Protein AF-A0A356ZDN2-F1 (afdb_monomer_lite)

Radius of gyration: 24.69 Å; chains: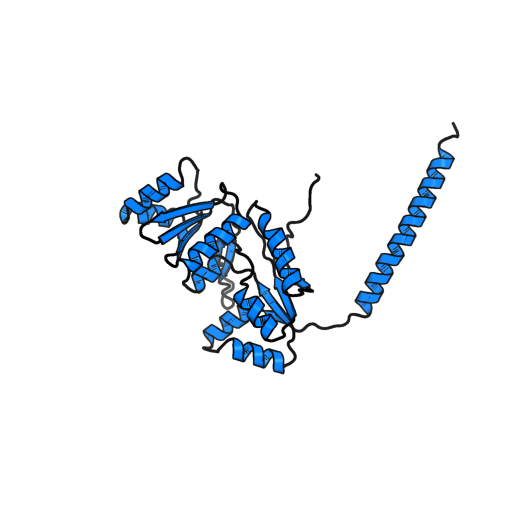 1; bounding box: 68×50×77 Å

Sequence (255 aa):
MTRSNRWVKVLWVLLLITLVLSCSGINLRMSNESKNKAIVTTIDYGEFLKTANMADMNMDTVLTRAQANGVHAVAVNEISLRDLAASGDVNISTYADFSSFSRLYFPNLWQASEKAVGARAISPASLVVASSQADISAFLKERLHARFTPAEFISFSVDGTDYFIMNAELRPVVVDMNQTDKNKPVERELDARLGFDKRVLDKLKAMGFDIILRPGYNTGSNTVYLAEYGKTIRDYNVKYLIFGDTQLNGAPDRP

Structure (mmCIF, N/CA/C/O backbone):
data_AF-A0A356ZDN2-F1
#
_entry.id   AF-A0A356ZDN2-F1
#
loop_
_atom_site.group_PDB
_atom_site.id
_atom_site.type_symbol
_atom_site.label_atom_id
_atom_site.label_alt_id
_atom_site.label_comp_id
_atom_site.label_asym_id
_atom_site.label_entity_id
_atom_site.label_seq_id
_atom_site.pdbx_PDB_ins_code
_atom_site.Cartn_x
_atom_site.Cartn_y
_atom_site.Cartn_z
_atom_site.occupancy
_atom_site.B_iso_or_equiv
_atom_site.auth_seq_id
_atom_site.auth_comp_id
_atom_site.auth_asym_id
_atom_site.auth_atom_id
_atom_site.pdbx_PDB_model_num
ATOM 1 N N . MET A 1 1 ? 42.999 18.459 48.401 1.00 45.78 1 MET A N 1
ATOM 2 C CA . MET A 1 1 ? 41.926 17.655 47.767 1.00 45.78 1 MET A CA 1
ATOM 3 C C . MET A 1 1 ? 40.604 17.826 48.529 1.00 45.78 1 MET A C 1
ATOM 5 O O . MET A 1 1 ? 40.358 17.040 49.421 1.00 45.78 1 MET A O 1
ATOM 9 N N . THR A 1 2 ? 39.752 18.824 48.239 1.00 52.09 2 THR A N 1
ATOM 10 C CA . THR A 1 2 ? 38.410 18.949 48.890 1.00 52.09 2 THR A CA 1
ATOM 11 C C . THR A 1 2 ? 37.384 19.795 48.101 1.00 52.09 2 THR A C 1
ATOM 13 O O . THR A 1 2 ? 36.395 20.254 48.663 1.00 52.09 2 THR A O 1
ATOM 16 N N . ARG A 1 3 ? 37.546 20.004 46.783 1.00 49.84 3 ARG A N 1
ATOM 17 C CA . ARG A 1 3 ? 36.584 20.798 45.972 1.00 49.84 3 ARG A CA 1
ATOM 18 C C . ARG A 1 3 ? 35.498 19.965 45.262 1.00 49.84 3 ARG A C 1
ATOM 20 O O . ARG A 1 3 ? 34.514 20.525 44.795 1.00 49.84 3 ARG A O 1
ATOM 27 N N . SER A 1 4 ? 35.645 18.636 45.238 1.00 59.72 4 SER A N 1
ATOM 28 C CA . SER A 1 4 ? 34.746 17.688 44.545 1.00 59.72 4 SER A CA 1
ATOM 29 C C . SER A 1 4 ? 33.441 17.389 45.313 1.00 59.72 4 SER A C 1
ATOM 31 O O . SER A 1 4 ? 32.381 17.209 44.719 1.00 59.72 4 SER A O 1
ATOM 33 N N . ASN A 1 5 ? 33.460 17.447 46.649 1.00 65.38 5 ASN A N 1
ATOM 34 C CA . ASN A 1 5 ? 32.362 16.923 47.473 1.00 65.38 5 ASN A CA 1
ATOM 35 C C . ASN A 1 5 ? 31.083 17.793 47.474 1.00 65.38 5 ASN A C 1
ATOM 37 O O . ASN A 1 5 ? 30.006 17.324 47.827 1.00 65.38 5 ASN A O 1
ATOM 41 N N . ARG A 1 6 ? 31.176 19.076 47.090 1.00 70.50 6 ARG A N 1
ATOM 42 C CA . ARG A 1 6 ? 30.009 19.978 47.007 1.00 70.50 6 ARG A CA 1
ATOM 43 C C . ARG A 1 6 ? 29.212 19.783 45.717 1.00 70.50 6 ARG A C 1
ATOM 45 O O . ARG A 1 6 ? 27.991 19.724 45.775 1.00 70.50 6 ARG A O 1
ATOM 52 N N . TRP A 1 7 ? 29.891 19.624 44.584 1.00 80.94 7 TRP A N 1
ATOM 53 C CA . TRP A 1 7 ? 29.246 19.414 43.284 1.00 80.94 7 TRP A CA 1
ATOM 54 C C . TRP A 1 7 ? 28.583 18.045 43.175 1.00 80.94 7 TRP A C 1
ATOM 56 O O . TRP A 1 7 ? 27.476 17.943 42.657 1.00 80.94 7 TRP A O 1
ATOM 66 N N . VAL A 1 8 ? 29.202 17.016 43.760 1.00 80.81 8 VAL A N 1
ATOM 67 C CA . VAL A 1 8 ? 28.603 15.679 43.869 1.00 80.81 8 VAL A CA 1
ATOM 68 C C . VAL A 1 8 ? 27.301 15.729 44.675 1.00 80.81 8 VAL A C 1
ATOM 70 O O . VAL A 1 8 ? 26.299 15.174 44.243 1.00 80.81 8 VAL A O 1
ATOM 73 N N . LYS A 1 9 ? 27.263 16.461 45.797 1.00 84.25 9 LYS A N 1
ATOM 74 C CA . LYS A 1 9 ? 26.030 16.642 46.588 1.00 84.25 9 LYS A CA 1
ATOM 75 C C . LYS A 1 9 ? 24.931 17.369 45.812 1.00 84.25 9 LYS A C 1
ATOM 77 O O . LYS A 1 9 ? 23.778 16.965 45.891 1.00 84.25 9 LYS A O 1
ATOM 82 N N . VAL A 1 10 ? 25.279 18.405 45.048 1.00 87.69 10 VAL A N 1
ATOM 83 C CA . VAL A 1 10 ? 24.319 19.121 44.189 1.00 87.69 10 VAL A CA 1
ATOM 84 C C . VAL A 1 10 ? 23.763 18.202 43.099 1.00 87.69 10 VAL A C 1
ATOM 86 O O . VAL A 1 10 ? 22.555 18.195 42.882 1.00 87.69 10 VAL A O 1
ATOM 89 N N . LEU A 1 11 ? 24.608 17.381 42.469 1.00 87.00 11 LEU A N 1
ATOM 90 C CA . LEU A 1 11 ? 24.179 16.383 41.484 1.00 87.00 11 LEU A CA 1
ATOM 91 C C . LEU A 1 11 ? 23.236 15.341 42.090 1.00 87.00 11 LEU A C 1
ATOM 93 O O . LEU A 1 11 ? 22.213 15.040 41.486 1.00 87.00 11 LEU A O 1
ATOM 97 N N . TRP A 1 12 ? 23.525 14.840 43.294 1.00 90.19 12 TRP A N 1
ATOM 98 C CA . TRP A 1 12 ? 22.631 13.914 43.997 1.00 90.19 12 TRP A CA 1
ATOM 99 C C . TRP A 1 12 ? 21.273 14.536 44.324 1.00 90.19 12 TRP A C 1
ATOM 101 O O . TRP A 1 12 ? 20.251 13.874 44.174 1.00 90.19 12 TRP A O 1
ATOM 111 N N . VAL A 1 13 ? 21.246 15.809 44.724 1.00 91.81 13 VAL A N 1
ATOM 112 C CA . VAL A 1 13 ? 19.990 16.535 44.966 1.00 91.81 13 VAL A CA 1
ATOM 113 C C . VAL A 1 13 ? 19.208 16.721 43.664 1.00 91.81 13 VAL A C 1
ATOM 115 O O . VAL A 1 13 ? 18.012 16.450 43.637 1.00 91.81 13 VAL A O 1
ATOM 118 N N . LEU A 1 14 ? 19.870 17.117 42.574 1.00 90.50 14 LEU A N 1
ATOM 119 C CA . LEU A 1 14 ? 19.246 17.240 41.252 1.00 90.50 14 LEU A CA 1
ATOM 120 C C . LEU A 1 14 ? 18.683 15.906 40.753 1.00 90.50 14 LEU A C 1
ATOM 122 O O . LEU A 1 14 ? 17.562 15.873 40.256 1.00 90.50 14 LEU A O 1
ATOM 126 N N . LEU A 1 15 ? 19.431 14.817 40.935 1.00 89.75 15 LEU A N 1
ATOM 127 C CA . LEU A 1 15 ? 19.014 13.467 40.562 1.00 89.75 15 LEU A CA 1
ATOM 128 C C . LEU A 1 15 ? 17.818 12.986 41.394 1.00 89.75 15 LEU A C 1
ATOM 130 O O . LEU A 1 15 ? 16.916 12.334 40.878 1.00 89.75 15 LEU A O 1
ATOM 134 N N . LEU A 1 16 ? 17.773 13.338 42.677 1.00 91.00 16 LEU A N 1
ATOM 135 C CA . LEU A 1 16 ? 16.640 13.011 43.536 1.00 91.00 16 LEU A CA 1
ATOM 136 C C . LEU A 1 16 ? 15.393 13.820 43.152 1.00 91.00 16 LEU A C 1
ATOM 138 O O . LEU A 1 16 ? 14.296 13.270 43.108 1.00 91.00 16 LEU A O 1
ATOM 142 N N . ILE A 1 17 ? 15.558 15.099 42.803 1.00 89.88 17 ILE A N 1
ATOM 143 C CA . ILE A 1 17 ? 14.467 15.945 42.301 1.00 89.88 17 ILE A CA 1
ATOM 144 C C . ILE A 1 17 ? 13.928 15.404 40.972 1.00 89.88 17 ILE A C 1
ATOM 146 O O . ILE A 1 17 ? 12.714 15.275 40.822 1.00 89.88 17 ILE A O 1
ATOM 150 N N . THR A 1 18 ? 14.793 15.045 40.019 1.00 86.69 18 THR A N 1
ATOM 151 C CA . THR A 1 18 ? 14.350 14.483 38.733 1.00 86.69 18 THR A CA 1
ATOM 152 C C . THR A 1 18 ? 13.664 13.132 38.914 1.00 86.69 18 THR A C 1
ATOM 154 O O . THR A 1 18 ? 12.653 12.878 38.260 1.00 86.69 18 THR A O 1
ATOM 157 N N . LEU A 1 19 ? 14.131 12.301 39.851 1.00 85.75 19 LEU A N 1
ATOM 158 C CA . LEU A 1 19 ? 13.482 11.037 40.192 1.00 85.75 19 LEU A CA 1
ATOM 159 C C . LEU A 1 19 ? 12.071 11.262 40.759 1.00 85.75 19 LEU A C 1
ATOM 161 O O . LEU A 1 19 ? 11.114 10.659 40.278 1.00 85.75 19 LEU A O 1
ATOM 165 N N . VAL A 1 20 ? 11.907 12.183 41.713 1.00 85.38 20 VAL A N 1
ATOM 166 C CA . VAL A 1 20 ? 10.589 12.527 42.279 1.00 85.38 20 VAL A CA 1
ATOM 167 C C . VAL A 1 20 ? 9.649 13.090 41.206 1.00 85.38 20 VAL A C 1
ATOM 169 O O . VAL A 1 20 ? 8.481 12.699 41.144 1.00 85.38 20 VAL A O 1
ATOM 172 N N . LEU A 1 21 ? 10.157 13.950 40.319 1.00 82.56 21 LEU A N 1
ATOM 173 C CA . LEU A 1 21 ? 9.395 14.482 39.185 1.00 82.56 21 LEU A CA 1
ATOM 174 C C . LEU A 1 21 ? 9.034 13.403 38.151 1.00 82.56 21 LEU A C 1
ATOM 176 O O . LEU A 1 21 ? 7.993 13.500 37.512 1.00 82.56 21 LEU A O 1
ATOM 180 N N . SER A 1 22 ? 9.839 12.350 38.000 1.00 76.69 22 SER A N 1
ATOM 181 C CA . SER A 1 22 ? 9.496 11.217 37.131 1.00 76.69 22 SER A CA 1
ATOM 182 C C . SER A 1 22 ? 8.384 10.341 37.727 1.00 76.69 22 SER A C 1
ATOM 184 O O . SER A 1 22 ? 7.494 9.885 37.004 1.00 76.69 22 SER A O 1
ATOM 186 N N . CYS A 1 23 ? 8.360 10.176 39.056 1.00 77.31 23 CYS A N 1
ATOM 187 C CA . CYS A 1 23 ? 7.337 9.399 39.759 1.00 77.31 23 CYS A CA 1
ATOM 188 C C . CYS A 1 23 ? 5.934 10.010 39.642 1.00 77.31 23 CYS A C 1
ATOM 190 O O . CYS A 1 23 ? 4.948 9.271 39.610 1.00 77.31 23 CYS A O 1
ATOM 192 N N . SER A 1 24 ? 5.810 11.340 39.561 1.00 74.81 24 SER A N 1
ATOM 193 C CA . SER A 1 24 ? 4.506 11.988 39.364 1.00 74.81 24 SER A CA 1
ATOM 194 C C . SER A 1 24 ? 3.914 11.662 37.988 1.00 74.81 24 SER A C 1
ATOM 196 O O . SER A 1 24 ? 2.724 11.360 37.898 1.00 74.81 24 SER A O 1
ATOM 198 N N . GLY A 1 25 ? 4.742 11.613 36.938 1.00 73.31 25 GLY A N 1
ATOM 199 C CA . GLY A 1 25 ? 4.332 11.186 35.597 1.00 73.31 25 GLY A CA 1
ATOM 200 C C . GLY A 1 25 ? 3.890 9.720 35.544 1.00 73.31 25 GLY A C 1
ATOM 201 O O . GLY A 1 25 ? 2.858 9.408 34.946 1.00 73.31 25 GLY A O 1
ATOM 202 N N . ILE A 1 26 ? 4.618 8.829 36.227 1.00 72.94 26 ILE A N 1
ATOM 203 C CA . ILE A 1 26 ? 4.264 7.401 36.329 1.00 72.94 26 ILE A CA 1
ATOM 204 C C . ILE A 1 26 ? 2.926 7.227 37.055 1.00 72.94 26 ILE A C 1
ATOM 206 O O . ILE A 1 26 ? 2.053 6.513 36.565 1.00 72.94 26 ILE A O 1
ATOM 210 N N . ASN A 1 27 ? 2.725 7.922 38.179 1.00 74.75 27 ASN A N 1
ATOM 211 C CA . ASN A 1 27 ? 1.468 7.871 38.926 1.00 74.75 27 ASN A CA 1
ATOM 212 C C . ASN A 1 27 ? 0.282 8.412 38.122 1.00 74.75 27 ASN A C 1
ATOM 214 O O . ASN A 1 27 ? -0.804 7.839 38.188 1.00 74.75 27 ASN A O 1
ATOM 218 N N . LEU A 1 28 ? 0.467 9.480 37.337 1.00 73.25 28 LEU A N 1
ATOM 219 C CA . LEU A 1 28 ? -0.594 10.006 36.475 1.00 73.25 28 LEU A CA 1
ATOM 220 C C . LEU A 1 28 ? -1.011 8.972 35.422 1.00 73.25 28 LEU A C 1
ATOM 222 O O . LEU A 1 28 ? -2.200 8.745 35.202 1.00 73.25 28 LEU A O 1
ATOM 226 N N . ARG A 1 29 ? -0.025 8.308 34.809 1.00 70.06 29 ARG A N 1
ATOM 227 C CA . ARG A 1 29 ? -0.250 7.264 33.811 1.00 70.06 29 ARG A CA 1
ATOM 228 C C . ARG A 1 29 ? -0.923 6.033 34.416 1.00 70.06 29 ARG A C 1
ATOM 230 O O . ARG A 1 29 ? -1.946 5.611 33.896 1.00 70.06 29 ARG A O 1
ATOM 237 N N . MET A 1 30 ? -0.431 5.528 35.549 1.00 68.56 30 MET A N 1
ATOM 238 C CA . MET A 1 30 ? -1.038 4.389 36.253 1.00 68.56 30 MET A CA 1
ATOM 239 C C . MET A 1 30 ? -2.449 4.700 36.773 1.00 68.56 30 MET A C 1
ATOM 241 O O . MET A 1 30 ? -3.340 3.856 36.702 1.00 68.56 30 MET A O 1
ATOM 245 N N . SER A 1 31 ? -2.693 5.914 37.271 1.00 70.12 31 SER A N 1
ATOM 246 C CA . SER A 1 31 ? -4.025 6.347 37.718 1.00 70.12 31 SER A CA 1
ATOM 247 C C . SER A 1 31 ? -5.008 6.449 36.547 1.00 70.12 31 SER A C 1
ATOM 249 O O . SER A 1 31 ? -6.151 6.008 36.663 1.00 70.12 31 SER A O 1
ATOM 251 N N . ASN A 1 32 ? -4.558 6.948 35.393 1.00 64.69 32 ASN A N 1
ATOM 252 C CA . ASN A 1 32 ? -5.371 6.985 34.179 1.00 64.69 32 ASN A CA 1
ATOM 253 C C . ASN A 1 32 ? -5.615 5.581 33.603 1.00 64.69 32 ASN A C 1
ATOM 255 O O . ASN A 1 32 ? -6.752 5.263 33.274 1.00 64.69 32 ASN A O 1
ATOM 259 N N . GLU A 1 33 ? -4.596 4.720 33.529 1.00 60.50 33 GLU A N 1
ATOM 260 C CA . GLU A 1 33 ? -4.716 3.341 33.028 1.00 60.50 33 GLU A CA 1
ATOM 261 C C . GLU A 1 33 ? -5.585 2.467 33.951 1.00 60.50 33 GLU A C 1
ATOM 263 O O . GLU A 1 33 ? -6.447 1.740 33.466 1.00 60.50 33 GLU A O 1
ATOM 268 N N . SER A 1 34 ? -5.455 2.585 35.279 1.00 64.44 34 SER A N 1
ATOM 269 C CA . SER A 1 34 ? -6.267 1.805 36.236 1.00 64.44 34 SER A CA 1
ATOM 270 C C . SER A 1 34 ? -7.753 2.186 36.244 1.00 64.44 34 SER A C 1
ATOM 272 O O . SER A 1 34 ? -8.609 1.345 36.543 1.00 64.44 34 SER A O 1
ATOM 274 N N . LYS A 1 35 ? -8.072 3.439 35.898 1.00 62.94 35 LYS A N 1
ATOM 275 C CA . LYS A 1 35 ? -9.450 3.920 35.711 1.00 62.94 35 LYS A CA 1
ATOM 276 C C . LYS A 1 35 ? -9.980 3.636 34.308 1.00 62.94 35 LYS A C 1
ATOM 278 O O . LYS A 1 35 ? -11.190 3.500 34.138 1.00 62.94 35 LYS A O 1
ATOM 283 N N . ASN A 1 36 ? -9.102 3.519 33.316 1.00 57.59 36 ASN A N 1
ATOM 284 C CA . ASN A 1 36 ? -9.474 3.236 31.939 1.00 57.59 36 ASN A CA 1
ATOM 285 C C . ASN A 1 36 ? -9.681 1.729 31.719 1.00 57.59 36 ASN A C 1
ATOM 287 O O . ASN A 1 36 ? -8.866 1.046 31.108 1.00 57.59 36 ASN A O 1
ATOM 291 N N . LYS A 1 37 ? -10.808 1.212 32.219 1.00 59.59 37 LYS A N 1
ATOM 292 C CA . LYS A 1 37 ? -11.283 -0.159 31.956 1.00 59.59 37 LYS A CA 1
ATOM 293 C C . LYS A 1 37 ? -12.160 -0.246 30.699 1.00 59.59 37 LYS A C 1
ATOM 295 O O . LYS A 1 37 ? -13.007 -1.132 30.604 1.00 59.59 37 LYS A O 1
ATOM 300 N N . ALA A 1 38 ? -12.020 0.700 29.770 1.00 62.06 38 ALA A N 1
ATOM 301 C CA . ALA A 1 38 ? -12.821 0.724 28.557 1.00 62.06 38 ALA A CA 1
ATOM 302 C C . ALA A 1 38 ? -12.447 -0.470 27.667 1.00 62.06 38 ALA A C 1
ATOM 304 O O . ALA A 1 38 ? -11.336 -0.552 27.147 1.00 62.06 38 ALA A O 1
ATOM 305 N N . ILE A 1 39 ? -13.381 -1.404 27.503 1.00 67.75 39 ILE A N 1
ATOM 306 C CA . ILE A 1 39 ? -13.273 -2.459 26.497 1.00 67.75 39 ILE A CA 1
ATOM 307 C C . ILE A 1 39 ? -13.691 -1.833 25.169 1.00 67.75 39 ILE A C 1
ATOM 309 O O . ILE A 1 39 ? -14.838 -1.418 25.011 1.00 67.75 39 ILE A O 1
ATOM 313 N N . VAL A 1 40 ? -12.753 -1.737 24.229 1.00 75.00 40 VAL A N 1
ATOM 314 C CA . VAL A 1 40 ? -13.035 -1.271 22.869 1.00 75.00 40 VAL A CA 1
ATOM 315 C C . VAL A 1 40 ? -13.302 -2.490 21.999 1.00 75.00 40 VAL A C 1
ATOM 317 O O . VAL A 1 40 ? -12.377 -3.201 21.609 1.00 75.00 40 VAL A O 1
ATOM 320 N N . THR A 1 41 ? -14.574 -2.735 21.693 1.00 82.56 41 THR A N 1
ATOM 321 C CA . THR A 1 41 ? -14.954 -3.742 20.702 1.00 82.56 41 THR A CA 1
ATOM 322 C C . THR A 1 41 ? -14.674 -3.187 19.312 1.00 82.56 41 THR A C 1
ATOM 324 O O . THR A 1 41 ? -15.216 -2.147 18.929 1.00 82.56 41 THR A O 1
ATOM 327 N N . THR A 1 42 ? -13.816 -3.878 18.569 1.00 87.50 42 THR A N 1
ATOM 328 C CA . THR A 1 42 ? -13.385 -3.475 17.231 1.00 87.50 42 THR A CA 1
ATOM 329 C C . THR A 1 42 ? -13.541 -4.621 16.244 1.00 87.50 42 THR A C 1
ATOM 331 O O . THR A 1 42 ? -13.409 -5.789 16.615 1.00 87.50 42 THR A O 1
ATOM 334 N N . ILE A 1 43 ? -13.807 -4.280 14.989 1.00 90.75 43 ILE A N 1
ATOM 335 C CA . ILE A 1 43 ? -13.796 -5.216 13.861 1.00 90.75 43 ILE A CA 1
ATOM 336 C C . ILE A 1 43 ? -12.626 -4.897 12.931 1.00 90.75 43 ILE A C 1
ATOM 338 O O . ILE A 1 43 ? -12.258 -3.735 12.760 1.00 90.75 43 ILE A O 1
ATOM 342 N N . ASP A 1 44 ? -12.043 -5.925 12.320 1.00 90.75 44 ASP A N 1
ATOM 343 C CA . ASP A 1 44 ? -11.043 -5.765 11.263 1.00 90.75 44 ASP A CA 1
ATOM 344 C C . ASP A 1 44 ? -11.754 -5.564 9.924 1.00 90.75 44 ASP A C 1
ATOM 346 O O . ASP A 1 44 ? -12.410 -6.480 9.426 1.00 90.75 44 ASP A O 1
ATOM 350 N N . TYR A 1 45 ? -11.638 -4.368 9.344 1.00 92.94 45 TYR A N 1
ATOM 351 C CA . TYR A 1 45 ? -12.324 -4.036 8.098 1.00 92.94 45 TYR A CA 1
ATOM 352 C C . TYR A 1 45 ? -11.957 -4.991 6.957 1.00 92.94 45 TYR A C 1
ATOM 354 O O . TYR A 1 45 ? -12.841 -5.422 6.221 1.00 92.94 45 TYR A O 1
ATOM 362 N N . GLY A 1 46 ? -10.672 -5.333 6.814 1.00 88.12 46 GLY A N 1
ATOM 363 C CA . GLY A 1 46 ? -10.190 -6.139 5.692 1.00 88.12 46 GLY A CA 1
ATOM 364 C C . GLY A 1 46 ? -10.690 -7.578 5.764 1.00 88.12 46 GLY A C 1
ATOM 365 O O . GLY A 1 46 ? -11.186 -8.115 4.777 1.00 88.12 46 GLY A O 1
ATOM 366 N N . GLU A 1 47 ? -10.628 -8.186 6.947 1.00 85.38 47 GLU A N 1
ATOM 367 C CA . GLU A 1 47 ? -11.100 -9.562 7.151 1.00 85.38 47 GLU A CA 1
ATOM 368 C C . GLU A 1 47 ? -12.625 -9.674 7.035 1.00 85.38 47 GLU A C 1
ATOM 370 O O . GLU A 1 47 ? -13.145 -10.616 6.427 1.00 85.38 47 GLU A O 1
ATOM 375 N N . PHE A 1 48 ? -13.361 -8.680 7.541 1.00 90.19 48 PHE A N 1
ATOM 376 C CA . PHE A 1 48 ? -14.812 -8.635 7.365 1.00 90.19 48 PHE A CA 1
ATOM 377 C C . PHE A 1 48 ? -15.204 -8.384 5.910 1.00 90.19 48 PHE A C 1
ATOM 379 O O . PHE A 1 48 ? -16.163 -8.997 5.454 1.00 90.19 48 PHE A O 1
ATOM 386 N N . LEU A 1 49 ? -14.461 -7.559 5.165 1.00 89.19 49 LEU A N 1
ATOM 387 C CA . LEU A 1 49 ? -14.709 -7.343 3.739 1.00 89.19 49 LEU A CA 1
ATOM 388 C C . LEU A 1 49 ? -14.508 -8.633 2.935 1.00 89.19 49 LEU A C 1
ATOM 390 O O . LEU A 1 49 ? -15.379 -8.998 2.151 1.00 89.19 49 LEU A O 1
ATOM 394 N N . LYS A 1 50 ? -13.407 -9.360 3.166 1.00 84.00 50 LYS A N 1
ATOM 395 C CA . LYS A 1 50 ? -13.168 -10.668 2.531 1.00 84.00 50 LYS A CA 1
ATOM 396 C C . LYS A 1 50 ? -14.300 -11.647 2.838 1.00 84.00 50 LYS A C 1
ATOM 398 O O . LYS A 1 50 ? -14.864 -12.242 1.925 1.00 84.00 50 LYS A O 1
ATOM 403 N N . THR A 1 51 ? -14.670 -11.764 4.113 1.00 84.00 51 THR A N 1
ATOM 404 C CA . THR A 1 51 ? -15.743 -12.665 4.559 1.00 84.00 51 THR A CA 1
ATOM 405 C C . THR A 1 51 ? -17.098 -12.269 3.969 1.00 84.00 51 THR A C 1
ATOM 407 O O . THR A 1 51 ? -17.857 -13.134 3.540 1.00 84.00 51 THR A O 1
ATOM 410 N N . ALA A 1 52 ? -17.397 -10.969 3.905 1.00 87.38 52 ALA A N 1
ATOM 411 C CA . ALA A 1 52 ? -18.624 -10.448 3.313 1.00 87.38 52 ALA A CA 1
ATOM 412 C C . ALA A 1 52 ? -18.690 -10.758 1.813 1.00 87.38 52 ALA A C 1
ATOM 414 O O . ALA A 1 52 ? -19.702 -11.280 1.356 1.00 87.38 52 ALA A O 1
ATOM 415 N N . ASN A 1 53 ? -17.596 -10.541 1.077 1.00 85.38 53 ASN A N 1
ATOM 416 C CA . ASN A 1 53 ? -17.509 -10.876 -0.345 1.00 85.38 53 ASN A CA 1
ATOM 417 C C . ASN A 1 53 ? -17.688 -12.384 -0.586 1.00 85.38 53 ASN A C 1
ATOM 419 O O . ASN A 1 53 ? -18.432 -12.774 -1.480 1.00 85.38 53 ASN A O 1
ATOM 423 N N . MET A 1 54 ? -17.065 -13.240 0.234 1.00 83.75 54 MET A N 1
ATOM 424 C CA . MET A 1 54 ? -17.244 -14.699 0.152 1.00 83.75 54 MET A CA 1
ATOM 425 C C . MET A 1 54 ? -18.689 -15.140 0.425 1.00 83.75 54 MET A C 1
ATOM 427 O O . MET A 1 54 ? -19.131 -16.156 -0.105 1.00 83.75 54 MET A O 1
ATOM 431 N N . ALA A 1 55 ? -19.410 -14.395 1.261 1.00 85.88 55 ALA A N 1
ATOM 432 C CA . ALA A 1 55 ? -20.799 -14.659 1.618 1.00 85.88 55 ALA A CA 1
ATOM 433 C C . ALA A 1 55 ? -21.819 -13.918 0.728 1.00 85.88 55 ALA A C 1
ATOM 435 O O . ALA A 1 55 ? -23.008 -13.957 1.040 1.00 85.88 55 ALA A O 1
ATOM 436 N N . ASP A 1 56 ? -21.372 -13.225 -0.328 1.00 90.31 56 ASP A N 1
ATOM 437 C CA . ASP A 1 56 ? -22.196 -12.348 -1.179 1.00 90.31 56 ASP A CA 1
ATOM 438 C C . ASP A 1 56 ? -23.021 -11.320 -0.372 1.00 90.31 56 ASP A C 1
ATOM 440 O O . ASP A 1 56 ? -24.193 -11.036 -0.623 1.00 90.31 56 ASP A O 1
ATOM 444 N N . MET A 1 57 ? -22.406 -10.775 0.681 1.00 90.44 57 MET A N 1
ATOM 445 C CA . MET A 1 57 ? -23.010 -9.789 1.568 1.00 90.44 57 MET A CA 1
ATOM 446 C C . MET A 1 57 ? -22.430 -8.399 1.332 1.00 90.44 57 MET A C 1
ATOM 448 O O . MET A 1 57 ? -21.220 -8.197 1.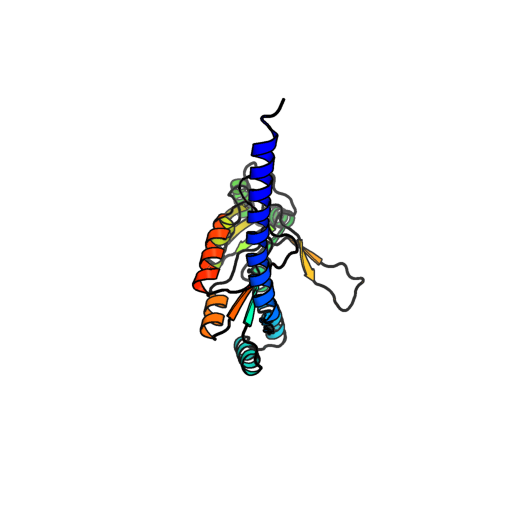270 1.00 90.44 57 MET A O 1
ATOM 452 N N . ASN A 1 58 ? -23.306 -7.395 1.312 1.00 92.75 58 ASN A N 1
ATOM 453 C CA . ASN A 1 58 ? -22.881 -6.004 1.249 1.00 92.75 58 ASN A CA 1
ATOM 454 C C . ASN A 1 58 ? -22.202 -5.575 2.567 1.00 92.75 58 ASN A C 1
ATOM 456 O O . ASN A 1 58 ? -22.803 -5.658 3.644 1.00 92.75 58 ASN A O 1
ATOM 460 N N . MET A 1 59 ? -20.973 -5.057 2.470 1.00 93.12 59 MET A N 1
ATOM 461 C CA . MET A 1 59 ? -20.173 -4.628 3.623 1.00 93.12 59 MET A CA 1
ATOM 462 C C . MET A 1 59 ? -20.866 -3.561 4.489 1.00 93.12 59 MET A C 1
ATOM 464 O O . MET A 1 59 ? -20.698 -3.553 5.705 1.00 93.12 59 MET A O 1
ATOM 468 N N . ASP A 1 60 ? -21.713 -2.706 3.921 1.00 94.12 60 ASP A N 1
ATOM 469 C CA . ASP A 1 60 ? -22.407 -1.649 4.675 1.00 94.12 60 ASP A CA 1
ATOM 470 C C . ASP A 1 60 ? -23.468 -2.239 5.582 1.00 94.12 60 ASP A C 1
ATOM 472 O O . ASP A 1 60 ? -23.618 -1.827 6.729 1.00 94.12 60 ASP A O 1
ATOM 476 N N . THR A 1 61 ? -24.132 -3.290 5.105 1.00 93.12 61 THR A N 1
ATOM 477 C CA . THR A 1 61 ? -25.062 -4.061 5.929 1.00 93.12 61 THR A CA 1
ATOM 478 C C . THR A 1 61 ? -24.327 -4.731 7.089 1.00 93.12 61 THR A C 1
ATOM 480 O O . THR A 1 61 ? -24.835 -4.750 8.211 1.00 93.12 61 THR A O 1
ATOM 483 N N . VAL A 1 62 ? -23.125 -5.257 6.843 1.00 93.31 62 VAL A N 1
ATOM 484 C CA . VAL A 1 62 ? -22.282 -5.872 7.879 1.00 93.31 62 VAL A CA 1
ATOM 485 C C . VAL A 1 62 ? -21.867 -4.837 8.927 1.00 93.31 62 VAL A C 1
ATOM 487 O O . VAL A 1 62 ? -22.049 -5.075 10.122 1.00 93.31 62 VAL A O 1
ATOM 490 N N . LEU A 1 63 ? -21.395 -3.666 8.497 1.00 95.19 63 LEU A N 1
ATOM 491 C CA . LEU A 1 63 ? -21.003 -2.565 9.377 1.00 95.19 63 LEU A CA 1
ATOM 492 C C . LEU A 1 63 ? -22.184 -2.038 10.204 1.00 95.19 63 LEU A C 1
ATOM 494 O O . LEU A 1 63 ? -22.066 -1.920 11.421 1.00 95.19 63 LEU A O 1
ATOM 498 N N . THR A 1 64 ? -23.343 -1.786 9.591 1.00 94.75 64 THR A N 1
ATOM 499 C CA . THR A 1 64 ? -24.541 -1.333 10.318 1.00 94.75 64 THR A CA 1
ATOM 500 C C . THR A 1 64 ? -24.992 -2.359 11.357 1.00 94.75 64 THR A C 1
ATOM 502 O O . THR A 1 64 ? -25.336 -1.989 12.479 1.00 94.75 64 THR A O 1
ATOM 505 N N . ARG A 1 65 ? -24.947 -3.659 11.032 1.00 92.12 65 ARG A N 1
ATOM 506 C CA . ARG A 1 65 ? -25.239 -4.721 12.007 1.00 92.12 65 ARG A CA 1
ATOM 507 C C . ARG A 1 65 ? -24.222 -4.735 13.142 1.00 92.12 65 ARG A C 1
ATOM 509 O O . ARG A 1 65 ? -24.629 -4.851 14.294 1.00 92.12 65 ARG A O 1
ATOM 516 N N . ALA A 1 66 ? -22.931 -4.600 12.849 1.00 92.00 66 ALA A N 1
ATOM 517 C CA . ALA A 1 66 ? -21.898 -4.531 13.880 1.00 92.00 66 ALA A CA 1
ATOM 518 C C . ALA A 1 66 ? -22.135 -3.337 14.821 1.00 92.00 66 ALA A C 1
ATOM 520 O O . ALA A 1 66 ? -22.121 -3.500 16.041 1.00 92.00 66 ALA A O 1
ATOM 521 N N . GLN A 1 67 ? -22.457 -2.167 14.263 1.00 93.06 67 GLN A N 1
ATOM 522 C CA . GLN A 1 67 ? -22.764 -0.960 15.029 1.00 93.06 67 GLN A CA 1
ATOM 523 C C . GLN A 1 67 ? -23.991 -1.136 15.929 1.00 93.06 67 GLN A C 1
ATOM 525 O O . GLN A 1 67 ? -23.943 -0.797 17.111 1.00 93.06 67 GLN A O 1
ATOM 530 N N . ALA A 1 68 ? -25.065 -1.736 15.406 1.00 91.88 68 ALA A N 1
ATOM 531 C CA . ALA A 1 68 ? -26.267 -2.050 16.180 1.00 91.88 68 ALA A CA 1
ATOM 532 C C . ALA A 1 68 ? -26.005 -3.036 17.337 1.00 91.88 68 ALA A C 1
ATOM 534 O O . ALA A 1 68 ? -26.749 -3.042 18.313 1.00 91.88 68 ALA A O 1
ATOM 535 N N . ASN A 1 69 ? -24.936 -3.837 17.253 1.00 89.81 69 ASN A N 1
ATOM 536 C CA . ASN A 1 69 ? -24.499 -4.772 18.295 1.00 89.81 69 ASN A CA 1
ATOM 537 C C . ASN A 1 69 ? -23.398 -4.195 19.212 1.00 89.81 69 ASN A C 1
ATOM 539 O O . ASN A 1 69 ? -22.747 -4.944 19.940 1.00 89.81 69 ASN A O 1
ATOM 543 N N . GLY A 1 70 ? -23.182 -2.875 19.199 1.00 88.06 70 GLY A N 1
ATOM 544 C CA . GLY A 1 70 ? -22.269 -2.194 20.125 1.00 88.06 70 GLY A CA 1
ATOM 545 C C . GLY A 1 70 ? -20.805 -2.141 19.677 1.00 88.06 70 GLY A C 1
ATOM 546 O O . GLY A 1 70 ? -19.928 -1.830 20.483 1.00 88.06 70 GLY A O 1
ATOM 547 N N . VAL A 1 71 ? -20.511 -2.435 18.405 1.00 90.94 71 VAL A N 1
ATOM 548 C CA . VAL A 1 71 ? -19.189 -2.160 17.824 1.00 90.94 71 VAL A CA 1
ATOM 549 C C . VAL A 1 71 ? -19.118 -0.686 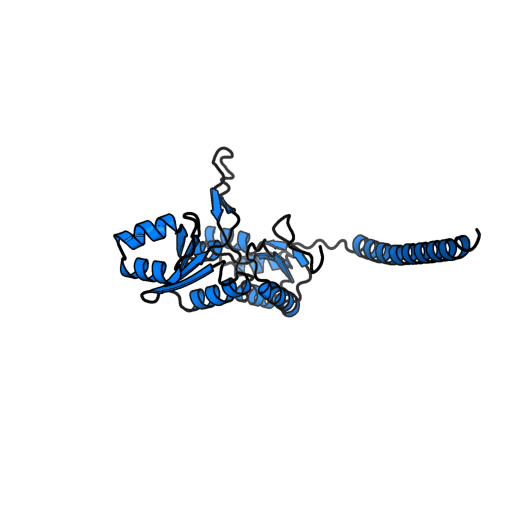17.442 1.00 90.94 71 VAL A C 1
ATOM 551 O O . VAL A 1 71 ? -19.854 -0.224 16.576 1.00 90.94 71 VAL A O 1
ATOM 554 N N . HIS A 1 72 ? -18.202 0.054 18.061 1.00 91.06 72 HIS A N 1
ATOM 555 C CA . HIS A 1 72 ? -18.028 1.486 17.792 1.00 91.06 72 HIS A CA 1
ATOM 556 C C . HIS A 1 72 ? -16.693 1.822 17.134 1.00 91.06 72 HIS A C 1
ATOM 558 O O . HIS A 1 72 ? -16.516 2.950 16.683 1.00 91.06 72 HIS A O 1
ATOM 564 N N . ALA A 1 73 ? -15.779 0.853 17.035 1.00 93.50 73 ALA A N 1
ATOM 565 C CA . ALA A 1 73 ? -14.474 1.041 16.426 1.00 93.50 73 ALA A CA 1
ATOM 566 C C . ALA A 1 73 ? -14.233 0.078 15.259 1.00 93.50 73 ALA A C 1
ATOM 568 O O . ALA A 1 73 ? -14.684 -1.070 15.276 1.00 93.50 73 ALA A O 1
ATOM 569 N N . VAL A 1 74 ? -13.486 0.543 14.260 1.00 94.94 74 VAL A N 1
ATOM 570 C CA . VAL A 1 74 ? -13.069 -0.263 13.108 1.00 94.94 74 VAL A CA 1
ATOM 571 C C . VAL A 1 74 ? -11.565 -0.139 12.919 1.00 94.94 74 VAL A C 1
ATOM 573 O O . VAL A 1 74 ? -11.027 0.964 12.792 1.00 94.94 74 VAL A O 1
ATOM 576 N N . ALA A 1 75 ? -10.883 -1.281 12.899 1.00 94.06 75 ALA A N 1
ATOM 577 C CA . ALA A 1 75 ? -9.474 -1.378 12.568 1.00 94.06 75 ALA A CA 1
ATOM 578 C C . ALA A 1 75 ? -9.285 -1.427 11.048 1.00 94.06 75 ALA A C 1
ATOM 580 O O . ALA A 1 75 ? -9.860 -2.278 10.369 1.00 94.06 75 ALA A O 1
ATOM 581 N N . VAL A 1 76 ? -8.460 -0.522 10.519 1.00 94.19 76 VAL A N 1
ATOM 582 C CA . VAL A 1 76 ? -8.215 -0.371 9.080 1.00 94.19 76 VAL A CA 1
ATOM 583 C C . VAL A 1 76 ? -6.734 -0.567 8.789 1.00 94.19 76 VAL A C 1
ATOM 585 O O . VAL A 1 76 ? -5.893 0.139 9.345 1.00 94.19 76 VAL A O 1
ATOM 588 N N . ASN A 1 77 ? -6.421 -1.519 7.910 1.00 91.94 77 ASN A N 1
ATOM 589 C CA . ASN A 1 77 ? -5.068 -1.731 7.398 1.00 91.94 77 ASN A CA 1
ATOM 590 C C . ASN A 1 77 ? -4.724 -0.734 6.301 1.00 91.94 77 ASN A C 1
ATOM 592 O O . ASN A 1 77 ? -5.598 -0.220 5.603 1.00 91.94 77 ASN A O 1
ATOM 596 N N . GLU A 1 78 ? -3.431 -0.521 6.103 1.00 91.00 78 GLU A N 1
ATOM 597 C CA . GLU A 1 78 ? -2.967 0.026 4.836 1.00 91.00 78 GLU A CA 1
ATOM 598 C C . GLU A 1 78 ? -3.236 -0.949 3.696 1.00 91.00 78 GLU A C 1
ATOM 600 O O . GLU A 1 78 ? -2.930 -2.140 3.811 1.00 91.00 78 GLU A O 1
ATOM 605 N N . ILE A 1 79 ? -3.718 -0.399 2.583 1.00 91.25 79 ILE A N 1
ATOM 606 C CA . ILE A 1 79 ? -3.828 -1.122 1.327 1.00 91.25 79 ILE A CA 1
ATOM 607 C C . ILE A 1 79 ? -2.431 -1.483 0.826 1.00 91.25 79 ILE A C 1
ATOM 609 O O . ILE A 1 79 ? -1.478 -0.702 0.972 1.00 91.25 79 ILE A O 1
ATOM 613 N N . SER A 1 80 ? -2.297 -2.671 0.258 1.00 91.94 80 SER A N 1
ATOM 614 C CA . SER A 1 80 ? -1.068 -3.145 -0.361 1.00 91.94 80 SER A CA 1
ATOM 615 C C . SER A 1 80 ? -1.213 -3.378 -1.860 1.00 91.94 80 SER A C 1
ATOM 617 O O . SER A 1 80 ? -2.305 -3.281 -2.422 1.00 91.94 80 SER A O 1
ATOM 619 N N . LEU A 1 81 ? -0.095 -3.675 -2.526 1.00 93.12 81 LEU A N 1
ATOM 620 C CA . LEU A 1 81 ? -0.123 -4.091 -3.927 1.00 93.12 81 LEU A CA 1
ATOM 621 C C . LEU A 1 81 ? -0.963 -5.364 -4.089 1.00 93.12 81 LEU A C 1
ATOM 623 O O . LEU A 1 81 ? -1.746 -5.462 -5.029 1.00 93.12 81 LEU A O 1
ATOM 627 N N . ARG A 1 82 ? -0.850 -6.315 -3.155 1.00 90.31 82 ARG A N 1
ATOM 628 C CA . ARG A 1 82 ? -1.637 -7.556 -3.182 1.00 90.31 82 ARG A CA 1
ATOM 629 C C . ARG A 1 82 ? -3.131 -7.315 -2.983 1.00 90.31 82 ARG A C 1
ATOM 631 O O . ARG A 1 82 ? -3.920 -7.973 -3.651 1.00 90.31 82 ARG A O 1
ATOM 638 N N . ASP A 1 83 ? -3.518 -6.352 -2.145 1.00 88.94 83 ASP A N 1
ATOM 639 C CA . ASP A 1 83 ? -4.930 -5.971 -2.005 1.00 88.94 83 ASP A CA 1
ATOM 640 C C . ASP A 1 83 ? -5.500 -5.449 -3.337 1.00 88.94 83 ASP A C 1
ATOM 642 O O . ASP A 1 83 ? -6.597 -5.843 -3.730 1.00 88.94 83 ASP A O 1
ATOM 646 N N . LEU A 1 84 ? -4.730 -4.630 -4.067 1.00 91.44 84 LEU A N 1
ATOM 647 C CA . LEU A 1 84 ? -5.107 -4.155 -5.406 1.00 91.44 84 LEU A CA 1
ATOM 648 C C . LEU A 1 84 ? -5.120 -5.277 -6.456 1.00 91.44 84 LEU A C 1
ATOM 650 O O . LEU A 1 84 ? -5.897 -5.242 -7.406 1.00 91.44 84 LEU A O 1
ATOM 654 N N . ALA A 1 85 ? -4.246 -6.275 -6.325 1.00 91.75 85 ALA A N 1
ATOM 655 C CA . ALA A 1 85 ? -4.253 -7.423 -7.227 1.00 91.75 85 ALA A CA 1
ATOM 656 C C . ALA A 1 85 ? -5.486 -8.304 -6.988 1.00 91.75 85 ALA A C 1
ATOM 658 O O . ALA A 1 85 ? -6.110 -8.773 -7.936 1.00 91.75 85 ALA A O 1
ATOM 659 N N . ALA A 1 86 ? -5.879 -8.478 -5.723 1.00 86.31 86 ALA A N 1
ATOM 660 C CA . ALA A 1 86 ? -7.067 -9.234 -5.344 1.00 86.31 86 ALA A CA 1
ATOM 661 C C . ALA A 1 86 ? -8.374 -8.567 -5.810 1.00 86.31 86 ALA A C 1
ATOM 663 O O . ALA A 1 86 ? -9.338 -9.275 -6.097 1.00 86.31 86 ALA A O 1
ATOM 664 N N . SER A 1 87 ? -8.418 -7.232 -5.916 1.00 84.88 87 SER A N 1
ATOM 665 C CA . SER A 1 87 ? -9.548 -6.506 -6.517 1.00 84.88 87 SER A CA 1
ATOM 666 C C . SER A 1 87 ? -9.531 -6.492 -8.050 1.00 84.88 87 SER A C 1
ATOM 668 O O . SER A 1 87 ? -10.516 -6.078 -8.658 1.00 84.88 87 SER A O 1
ATOM 670 N N . GLY A 1 88 ? -8.451 -6.961 -8.685 1.00 89.06 88 GLY A N 1
ATOM 671 C CA . GLY A 1 88 ? -8.269 -6.908 -10.137 1.00 89.06 88 GLY A CA 1
ATOM 672 C C . GLY A 1 88 ? -7.851 -5.531 -10.665 1.00 89.06 88 GLY A C 1
ATOM 673 O O . GLY A 1 88 ? -7.861 -5.314 -11.876 1.00 89.06 88 GLY A O 1
ATOM 674 N N . ASP A 1 89 ? -7.466 -4.607 -9.781 1.00 92.69 89 ASP A N 1
ATOM 675 C CA . ASP A 1 89 ? -7.043 -3.257 -10.159 1.00 92.69 89 ASP A CA 1
ATOM 676 C C . ASP A 1 89 ? -5.640 -3.238 -10.773 1.00 92.69 89 ASP A C 1
ATOM 678 O O . ASP A 1 89 ? -5.332 -2.391 -11.614 1.00 92.69 89 ASP A O 1
ATOM 682 N N . VAL A 1 90 ? -4.790 -4.184 -10.366 1.00 96.12 90 VAL A N 1
ATOM 683 C CA . VAL A 1 90 ? -3.423 -4.332 -10.871 1.00 96.12 90 VAL A CA 1
ATOM 684 C C . VAL A 1 90 ? -3.101 -5.788 -11.181 1.00 96.12 90 VAL A C 1
ATOM 686 O O . VAL A 1 90 ? -3.595 -6.705 -10.532 1.00 96.12 90 VAL A O 1
ATOM 689 N N . ASN A 1 91 ? -2.190 -5.999 -12.126 1.00 96.25 91 ASN A N 1
ATOM 690 C CA . ASN A 1 91 ? -1.545 -7.291 -12.334 1.00 96.25 91 ASN A CA 1
ATOM 691 C C . ASN A 1 91 ? -0.161 -7.279 -11.690 1.00 96.25 91 ASN A C 1
ATOM 693 O O . ASN A 1 91 ? 0.595 -6.327 -11.883 1.00 96.25 91 ASN A O 1
ATOM 697 N N . ILE A 1 92 ? 0.179 -8.340 -10.958 1.00 95.50 92 ILE A N 1
ATOM 698 C CA . ILE A 1 92 ? 1.493 -8.509 -10.329 1.00 95.50 92 ILE A CA 1
ATOM 699 C C . ILE A 1 92 ? 2.165 -9.748 -10.908 1.00 95.50 92 ILE A C 1
ATOM 701 O O . ILE A 1 92 ? 1.569 -10.821 -10.954 1.00 95.50 92 ILE A O 1
ATOM 705 N N . SER A 1 93 ? 3.424 -9.609 -11.309 1.00 95.44 93 SER A N 1
ATOM 706 C CA . SER A 1 93 ? 4.287 -10.726 -11.691 1.00 95.44 93 SER A CA 1
ATOM 707 C C . SER A 1 93 ? 5.690 -10.539 -11.124 1.00 95.44 93 SER A C 1
ATOM 709 O O . SER A 1 93 ? 6.054 -9.454 -10.664 1.00 95.44 93 SER A O 1
ATOM 711 N N . THR A 1 94 ? 6.517 -11.580 -11.190 1.00 95.69 94 THR A N 1
ATOM 712 C CA . THR A 1 94 ? 7.955 -11.411 -10.961 1.00 95.69 94 THR A CA 1
ATOM 713 C C . THR A 1 94 ? 8.614 -10.755 -12.177 1.00 95.69 94 THR A C 1
ATOM 715 O O . THR A 1 94 ? 8.087 -10.801 -13.295 1.00 95.69 94 THR A O 1
ATOM 718 N N . TYR A 1 95 ? 9.785 -10.149 -11.984 1.00 96.31 95 TYR A N 1
ATOM 719 C CA . TYR A 1 95 ? 10.584 -9.614 -13.084 1.00 96.31 95 TYR A CA 1
ATOM 720 C C . TYR A 1 95 ? 11.103 -10.729 -14.001 1.00 96.31 95 TYR A C 1
ATOM 722 O O . TYR A 1 95 ? 11.219 -10.523 -15.209 1.00 96.31 95 TYR A O 1
ATOM 730 N N . ALA A 1 96 ? 11.364 -11.927 -13.468 1.00 96.12 96 ALA A N 1
ATOM 731 C CA . ALA A 1 96 ? 11.713 -13.105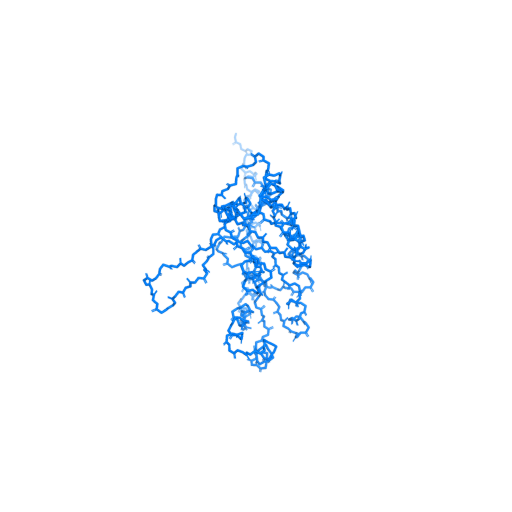 -14.261 1.00 96.12 96 ALA A CA 1
ATOM 732 C C . ALA A 1 96 ? 10.602 -13.473 -15.258 1.00 96.12 96 ALA A C 1
ATOM 734 O O . ALA A 1 96 ? 10.872 -13.627 -16.453 1.00 96.12 96 ALA A O 1
ATOM 735 N N . ASP A 1 97 ? 9.356 -13.543 -14.786 1.00 96.38 97 ASP A N 1
ATOM 736 C CA . ASP A 1 97 ? 8.203 -13.870 -15.629 1.00 96.38 97 ASP A CA 1
ATOM 737 C C . ASP A 1 97 ? 7.927 -12.750 -16.627 1.00 96.38 97 ASP A C 1
ATOM 739 O O . ASP A 1 97 ? 7.800 -12.997 -17.826 1.00 96.38 97 ASP A O 1
ATOM 743 N N . PHE A 1 98 ? 7.923 -11.502 -16.148 1.00 97.00 98 PHE A N 1
ATOM 744 C CA . PHE A 1 98 ? 7.734 -10.324 -16.987 1.00 97.00 98 PHE A CA 1
ATOM 745 C C . PHE A 1 98 ? 8.775 -10.260 -18.107 1.00 97.00 98 PHE A C 1
ATOM 747 O O . PHE A 1 98 ? 8.418 -10.070 -19.269 1.00 97.00 98 PHE A O 1
ATOM 754 N N . SER A 1 99 ? 10.059 -10.430 -17.783 1.00 95.75 99 SER A N 1
ATOM 755 C CA . SER A 1 99 ? 11.146 -10.355 -18.765 1.00 95.75 99 SER A CA 1
ATOM 756 C C . SER A 1 99 ? 11.085 -11.503 -19.766 1.00 95.75 99 SER A C 1
ATOM 758 O O . SER A 1 99 ? 11.210 -11.268 -20.965 1.00 95.75 99 SER A O 1
ATOM 760 N N . SER A 1 100 ? 10.826 -12.729 -19.311 1.00 95.62 100 SER A N 1
ATOM 761 C CA . SER A 1 100 ? 10.694 -13.893 -20.194 1.00 95.62 100 SER A CA 1
ATOM 762 C C . SER A 1 100 ? 9.513 -13.733 -21.152 1.00 95.62 100 SER A C 1
ATOM 764 O O . SER A 1 100 ? 9.654 -13.936 -22.357 1.00 95.62 100 SER A O 1
ATOM 766 N N . PHE A 1 101 ? 8.361 -13.306 -20.634 1.00 94.44 101 PHE A N 1
ATOM 767 C CA . PHE A 1 101 ? 7.144 -13.120 -21.414 1.00 94.44 101 PHE A CA 1
ATOM 768 C C . PHE A 1 101 ? 7.255 -11.952 -22.401 1.00 94.44 101 PHE A C 1
ATOM 770 O O . PHE A 1 101 ? 6.999 -12.116 -23.595 1.00 94.44 101 PHE A O 1
ATOM 777 N N . SER A 1 102 ? 7.684 -10.776 -21.935 1.00 95.50 102 SER A N 1
ATOM 778 C CA . SER A 1 102 ? 7.785 -9.582 -22.783 1.00 95.50 102 SER A CA 1
ATOM 779 C C . SER A 1 102 ? 8.841 -9.730 -23.880 1.00 95.50 102 SER A C 1
ATOM 781 O O . SER A 1 102 ? 8.582 -9.327 -25.010 1.00 95.50 102 SER A O 1
ATOM 783 N N . ARG A 1 103 ? 9.984 -10.379 -23.615 1.00 94.56 103 ARG A N 1
ATOM 784 C CA . ARG A 1 103 ? 11.004 -10.653 -24.648 1.00 94.56 103 ARG A CA 1
ATOM 785 C C . ARG A 1 103 ? 10.468 -11.492 -25.803 1.00 94.56 103 ARG A C 1
ATOM 787 O O . ARG A 1 103 ? 10.846 -11.255 -26.945 1.00 94.56 103 ARG A O 1
ATOM 794 N N . LEU A 1 104 ? 9.630 -12.482 -25.498 1.00 93.69 104 LEU A N 1
ATOM 795 C CA . LEU A 1 104 ? 9.119 -13.428 -26.488 1.00 93.69 104 LEU A CA 1
ATOM 796 C C . LEU A 1 104 ? 7.921 -12.874 -27.258 1.00 93.69 104 LEU A C 1
ATOM 798 O O . LEU A 1 104 ? 7.846 -13.049 -28.472 1.00 93.69 104 LEU A O 1
ATOM 802 N N . TYR A 1 105 ? 6.993 -12.214 -26.563 1.00 94.56 105 TYR A N 1
ATOM 803 C CA . TYR A 1 105 ? 5.682 -11.880 -27.124 1.00 94.56 105 TYR A CA 1
ATOM 804 C C . TYR A 1 105 ? 5.458 -10.378 -27.341 1.00 94.56 105 TYR A C 1
ATOM 806 O O . TYR A 1 105 ? 4.648 -10.005 -28.186 1.00 94.56 105 TYR A O 1
ATOM 814 N N . PHE A 1 106 ? 6.180 -9.507 -26.627 1.00 94.69 106 PHE A N 1
ATOM 815 C CA . PHE A 1 106 ? 5.969 -8.053 -26.646 1.00 94.69 106 PHE A CA 1
ATOM 816 C C . PHE A 1 106 ? 7.305 -7.289 -26.699 1.00 94.69 106 PHE A C 1
ATOM 818 O O . PHE A 1 106 ? 7.675 -6.605 -25.739 1.00 94.69 106 PHE A O 1
ATOM 825 N N . PRO A 1 107 ? 8.051 -7.359 -27.817 1.00 93.06 107 PRO A N 1
ATOM 826 C CA . PRO A 1 107 ? 9.403 -6.801 -27.903 1.00 93.06 107 PRO A CA 1
ATOM 827 C C . PRO A 1 107 ? 9.462 -5.288 -27.638 1.00 93.06 107 PRO A C 1
ATOM 829 O O . PRO A 1 107 ? 10.433 -4.814 -27.055 1.00 93.06 107 PRO A O 1
ATOM 832 N N . ASN A 1 108 ? 8.416 -4.531 -27.988 1.00 95.00 108 ASN A N 1
ATOM 833 C CA . ASN A 1 108 ? 8.330 -3.097 -27.684 1.00 95.00 108 ASN A CA 1
ATOM 834 C C . ASN A 1 108 ? 8.247 -2.833 -26.171 1.00 95.00 108 ASN A C 1
ATOM 836 O O . ASN A 1 108 ? 8.920 -1.937 -25.660 1.00 95.00 108 ASN A O 1
ATOM 840 N N . LEU A 1 109 ? 7.459 -3.638 -25.448 1.00 96.25 109 LEU A N 1
ATOM 841 C CA . LEU A 1 109 ? 7.359 -3.575 -23.990 1.00 96.25 109 LEU A CA 1
ATOM 842 C C . LEU A 1 109 ? 8.703 -3.910 -23.342 1.00 96.25 109 LEU A C 1
ATOM 844 O O . LEU A 1 109 ? 9.142 -3.214 -22.425 1.00 96.25 109 LEU A O 1
ATOM 848 N N . TRP A 1 110 ? 9.382 -4.938 -23.857 1.00 96.31 110 TRP A N 1
ATOM 849 C CA . TRP A 1 110 ? 10.709 -5.308 -23.384 1.00 96.31 110 TRP A CA 1
ATOM 850 C C . TRP A 1 110 ? 11.732 -4.181 -23.593 1.00 96.31 110 TRP A C 1
ATOM 852 O O . TRP A 1 110 ? 12.403 -3.789 -22.641 1.00 96.31 110 TRP A O 1
ATOM 862 N N . GLN A 1 111 ? 11.798 -3.585 -24.788 1.00 95.94 111 GLN A N 1
ATOM 863 C CA . GLN A 1 111 ? 12.705 -2.464 -25.072 1.00 95.94 111 GLN A CA 1
ATOM 864 C C . GLN A 1 111 ? 12.429 -1.241 -24.186 1.00 95.94 111 GLN A C 1
ATOM 866 O O . GLN A 1 111 ? 13.362 -0.594 -23.702 1.00 95.94 111 GLN A O 1
ATOM 871 N N . ALA A 1 112 ? 11.154 -0.916 -23.950 1.00 96.81 112 ALA A N 1
ATOM 872 C CA . ALA A 1 112 ? 10.772 0.165 -23.047 1.00 96.81 112 ALA A CA 1
ATOM 873 C C . ALA A 1 112 ? 11.217 -0.122 -21.605 1.00 96.81 112 ALA A C 1
ATOM 875 O O . ALA A 1 112 ? 11.772 0.763 -20.949 1.00 96.81 112 ALA A O 1
ATOM 876 N N . SER A 1 113 ? 11.045 -1.366 -21.147 1.00 96.38 113 SER A N 1
ATOM 877 C CA . SER A 1 113 ? 11.537 -1.816 -19.846 1.00 96.38 113 SER A CA 1
ATOM 878 C C . SER A 1 113 ? 13.061 -1.720 -19.754 1.00 96.38 113 SER A C 1
ATOM 880 O O . SER A 1 113 ? 13.565 -1.156 -18.790 1.00 96.38 113 SER A O 1
ATOM 882 N N . GLU A 1 114 ? 13.816 -2.203 -20.746 1.00 95.75 114 GLU A N 1
ATOM 883 C CA . GLU A 1 114 ? 15.286 -2.105 -20.754 1.00 95.75 114 GLU A CA 1
ATOM 884 C C . GLU A 1 114 ? 15.759 -0.654 -20.684 1.00 95.75 114 GLU A C 1
ATOM 886 O O . GLU A 1 114 ? 16.662 -0.325 -19.912 1.00 95.75 114 GLU A O 1
ATOM 891 N N . LYS A 1 115 ? 15.107 0.238 -21.435 1.00 96.56 115 LYS A N 1
ATOM 892 C CA . LYS A 1 115 ? 15.401 1.671 -21.396 1.00 96.56 115 LYS A CA 1
ATOM 893 C C . LYS A 1 115 ? 15.113 2.280 -20.021 1.00 96.56 115 LYS A C 1
ATOM 895 O O . LYS A 1 115 ? 15.896 3.106 -19.555 1.00 96.56 115 LYS A O 1
ATOM 900 N N . ALA A 1 116 ? 14.007 1.898 -19.383 1.00 95.38 116 ALA A N 1
ATOM 901 C CA . ALA A 1 116 ? 13.626 2.399 -18.062 1.00 95.38 116 ALA A CA 1
ATOM 902 C C . ALA A 1 116 ? 14.547 1.865 -16.949 1.00 95.38 116 ALA A C 1
ATOM 904 O O . ALA A 1 116 ? 14.981 2.620 -16.071 1.00 95.38 116 ALA A O 1
ATOM 905 N N . VAL A 1 117 ? 14.885 0.574 -17.012 1.00 94.81 117 VAL A N 1
ATOM 906 C CA . VAL A 1 117 ? 15.805 -0.097 -16.087 1.00 94.81 117 VAL A CA 1
ATOM 907 C C . VAL A 1 117 ? 17.213 0.483 -16.206 1.00 94.81 117 VAL A C 1
ATOM 909 O O . VAL A 1 117 ? 17.836 0.811 -15.187 1.00 94.81 117 VAL A O 1
ATOM 912 N N . GLY A 1 118 ? 17.687 0.692 -17.434 1.00 92.88 118 GLY A N 1
ATOM 913 C CA . GLY A 1 118 ? 19.025 1.192 -17.719 1.00 92.88 118 GLY A CA 1
ATOM 914 C C . GLY A 1 118 ? 20.099 0.222 -17.224 1.00 92.88 118 GLY A C 1
ATOM 915 O O . GLY A 1 118 ? 20.010 -0.981 -17.432 1.00 92.88 118 GLY A O 1
ATOM 916 N N . ALA A 1 119 ? 21.117 0.746 -16.537 1.00 91.25 119 ALA A N 1
ATOM 917 C CA . ALA A 1 119 ? 22.234 -0.048 -16.014 1.00 91.25 119 ALA A CA 1
ATOM 918 C C . ALA A 1 119 ? 21.973 -0.677 -14.628 1.00 91.25 119 ALA A C 1
ATOM 920 O O . ALA A 1 119 ? 22.896 -1.203 -14.006 1.00 91.25 119 ALA A O 1
ATOM 921 N N . ARG A 1 120 ? 20.748 -0.579 -14.094 1.00 92.38 120 ARG A N 1
ATOM 922 C CA . ARG A 1 120 ? 20.426 -1.082 -12.751 1.00 92.38 120 ARG A CA 1
ATOM 923 C C . ARG A 1 120 ? 20.315 -2.604 -12.761 1.00 92.38 120 ARG A C 1
ATOM 925 O O . ARG A 1 120 ? 19.681 -3.179 -13.641 1.00 92.38 120 ARG A O 1
ATOM 932 N N . ALA A 1 121 ? 20.884 -3.249 -11.746 1.00 90.56 121 ALA A N 1
ATOM 933 C CA . ALA A 1 121 ? 20.652 -4.665 -11.499 1.00 90.56 121 ALA A CA 1
ATOM 934 C C . ALA A 1 121 ? 19.275 -4.843 -10.846 1.00 90.56 121 ALA A C 1
ATOM 936 O O . ALA A 1 121 ? 19.036 -4.285 -9.778 1.00 90.56 121 ALA A O 1
ATOM 937 N N . ILE A 1 122 ? 18.394 -5.609 -11.491 1.00 94.06 122 ILE A N 1
ATOM 938 C CA . ILE A 1 122 ? 17.056 -5.934 -10.984 1.00 94.06 122 ILE A CA 1
ATOM 939 C C . ILE A 1 122 ? 17.037 -7.405 -10.587 1.00 94.06 122 ILE A C 1
ATOM 941 O O . ILE A 1 122 ? 17.442 -8.268 -11.372 1.00 94.06 122 ILE A O 1
ATOM 945 N N . SER A 1 123 ? 16.572 -7.698 -9.374 1.00 93.94 123 SER A N 1
ATOM 946 C CA . SER A 1 123 ? 16.408 -9.079 -8.925 1.00 93.94 123 SER A CA 1
ATOM 947 C C . SER A 1 123 ? 15.342 -9.785 -9.773 1.00 93.94 123 SER A C 1
ATOM 949 O O . SER A 1 123 ? 14.275 -9.215 -9.993 1.00 93.94 123 SER A O 1
ATOM 951 N N . PRO A 1 124 ? 15.546 -11.042 -10.206 1.00 93.69 124 PRO A N 1
ATOM 952 C CA . PRO A 1 124 ? 14.501 -11.812 -10.886 1.00 93.69 124 PRO A CA 1
ATOM 953 C C . PRO A 1 124 ? 13.211 -11.940 -10.060 1.00 93.69 124 PRO A C 1
ATOM 955 O O . PRO A 1 124 ? 12.125 -12.023 -10.627 1.00 93.69 124 PRO A O 1
ATOM 958 N N . ALA A 1 125 ? 13.327 -11.911 -8.728 1.00 92.25 125 ALA A N 1
ATOM 959 C CA . ALA A 1 125 ? 12.199 -11.970 -7.802 1.00 92.25 125 ALA A CA 1
ATOM 960 C C . ALA A 1 125 ? 11.520 -10.608 -7.556 1.00 92.25 125 ALA A C 1
ATOM 962 O O . ALA A 1 125 ? 10.495 -10.566 -6.881 1.00 92.25 125 ALA A O 1
ATOM 963 N N . SER A 1 126 ? 12.069 -9.500 -8.071 1.00 94.44 126 SER A N 1
ATOM 964 C CA . SER A 1 126 ? 11.451 -8.174 -7.952 1.00 94.44 126 SER A CA 1
ATOM 965 C C . SER A 1 126 ? 10.033 -8.181 -8.514 1.00 94.44 126 SER A C 1
ATOM 967 O O . SER A 1 126 ? 9.773 -8.801 -9.545 1.00 94.44 126 SER A O 1
ATOM 969 N N . LEU A 1 127 ? 9.121 -7.470 -7.852 1.00 95.75 127 LEU A N 1
ATOM 970 C CA . LEU A 1 127 ? 7.747 -7.354 -8.328 1.00 95.75 127 LEU A CA 1
ATOM 971 C C . LEU A 1 127 ? 7.665 -6.389 -9.506 1.00 95.75 127 LEU A C 1
ATOM 973 O O . LEU A 1 127 ? 8.239 -5.301 -9.468 1.00 95.75 127 LEU A O 1
ATOM 977 N N . VAL A 1 128 ? 6.891 -6.773 -10.513 1.00 97.00 128 VAL A N 1
ATOM 978 C CA . VAL A 1 128 ? 6.425 -5.900 -11.584 1.00 97.00 128 VAL A CA 1
ATOM 979 C C . VAL A 1 128 ? 4.922 -5.759 -11.431 1.00 97.00 128 VAL A C 1
ATOM 981 O O . VAL A 1 128 ? 4.203 -6.755 -11.403 1.00 97.00 128 VAL A O 1
ATOM 984 N N . VAL A 1 129 ? 4.458 -4.522 -11.311 1.00 97.50 129 VAL A N 1
ATOM 985 C CA . VAL A 1 129 ? 3.042 -4.185 -11.180 1.00 97.50 129 VAL A CA 1
ATOM 986 C C . VAL A 1 129 ? 2.603 -3.443 -12.427 1.00 97.50 129 VAL A C 1
ATOM 988 O O . VAL A 1 129 ? 3.268 -2.495 -12.836 1.00 97.50 129 VAL A O 1
ATOM 991 N N . ALA A 1 130 ? 1.498 -3.867 -13.028 1.00 97.19 130 ALA A N 1
ATOM 992 C CA . ALA A 1 130 ? 0.944 -3.264 -14.231 1.00 97.19 130 ALA A CA 1
ATOM 993 C C . ALA A 1 130 ? -0.510 -2.836 -14.010 1.00 97.19 130 ALA A C 1
ATOM 995 O O . ALA A 1 130 ? -1.306 -3.600 -13.461 1.00 97.19 130 ALA A O 1
ATOM 996 N N . SER A 1 131 ? -0.859 -1.639 -14.476 1.00 96.94 131 SER A N 1
ATOM 997 C CA . SER A 1 131 ? -2.225 -1.109 -14.459 1.00 96.94 131 SER A CA 1
ATOM 998 C C . SER A 1 131 ? -2.522 -0.351 -15.749 1.00 96.94 131 SER A C 1
ATOM 1000 O O . SER A 1 131 ? -1.755 0.517 -16.165 1.00 96.94 131 SER A O 1
ATOM 1002 N N . SER A 1 132 ? -3.663 -0.652 -16.364 1.00 95.56 132 SER A N 1
ATOM 1003 C CA . SER A 1 132 ? -4.223 0.108 -17.489 1.00 95.56 132 SER A CA 1
ATOM 1004 C C . SER A 1 132 ? -5.257 1.152 -17.046 1.00 95.56 132 SER A C 1
ATOM 1006 O O . SER A 1 132 ? -5.724 1.946 -17.861 1.00 95.56 132 SER A O 1
ATOM 1008 N N . GLN A 1 133 ? -5.617 1.176 -15.758 1.00 95.25 133 GLN A N 1
ATOM 1009 C CA . GLN A 1 133 ? -6.576 2.124 -15.193 1.00 95.25 133 GLN A CA 1
ATOM 1010 C C . GLN A 1 133 ? -5.854 3.408 -14.765 1.00 95.25 133 GLN A C 1
ATOM 1012 O O . GLN A 1 133 ? -4.941 3.375 -13.939 1.00 95.25 133 GLN A O 1
ATOM 1017 N N . ALA A 1 134 ? -6.240 4.551 -15.339 1.00 92.94 134 ALA A N 1
ATOM 1018 C CA . ALA A 1 134 ? -5.518 5.814 -15.162 1.00 92.94 134 ALA A CA 1
ATOM 1019 C C . ALA A 1 134 ? -5.533 6.336 -13.713 1.00 92.94 134 ALA A C 1
ATOM 1021 O O . ALA A 1 134 ? -4.543 6.901 -13.246 1.00 92.94 134 ALA A O 1
ATOM 1022 N N . ASP A 1 135 ? -6.638 6.139 -13.000 1.00 91.38 135 ASP A N 1
ATOM 1023 C CA . ASP A 1 135 ? -6.808 6.508 -11.595 1.00 91.38 135 ASP A CA 1
ATOM 1024 C C . ASP A 1 135 ? -5.953 5.632 -10.670 1.00 91.38 135 ASP A C 1
ATOM 1026 O O . ASP A 1 135 ? -5.228 6.164 -9.826 1.00 91.38 135 ASP A O 1
ATOM 1030 N N . ILE A 1 136 ? -5.952 4.312 -10.884 1.00 93.00 136 ILE A N 1
ATOM 1031 C CA . ILE A 1 136 ? -5.095 3.374 -10.148 1.00 93.00 136 ILE A CA 1
ATOM 1032 C C . ILE A 1 136 ? -3.622 3.674 -10.414 1.00 93.00 136 ILE A C 1
ATOM 1034 O O . ILE A 1 136 ? -2.816 3.710 -9.486 1.00 93.00 136 ILE A O 1
ATOM 1038 N N . SER A 1 137 ? -3.249 3.961 -11.657 1.00 94.56 137 SER A N 1
ATOM 1039 C CA . SER A 1 137 ? -1.864 4.282 -11.988 1.00 94.56 137 SER A CA 1
ATOM 1040 C C . SER A 1 137 ? -1.404 5.613 -11.392 1.00 94.56 137 SER A C 1
ATOM 1042 O O . SER A 1 137 ? -0.271 5.713 -10.917 1.00 94.56 137 SER A O 1
ATOM 1044 N N . ALA A 1 138 ? -2.270 6.632 -11.370 1.00 93.06 138 ALA A N 1
ATOM 1045 C CA . ALA A 1 138 ? -1.993 7.894 -10.687 1.00 93.06 138 ALA A CA 1
ATOM 1046 C C . ALA A 1 138 ? -1.835 7.686 -9.174 1.00 93.06 138 ALA A C 1
ATOM 1048 O O . ALA A 1 138 ? -0.877 8.188 -8.582 1.00 93.06 138 ALA A O 1
ATOM 1049 N N . PHE A 1 139 ? -2.718 6.882 -8.574 1.00 91.88 139 PHE A N 1
ATOM 1050 C CA . PHE A 1 139 ? -2.620 6.476 -7.177 1.00 91.88 139 PHE A CA 1
ATOM 1051 C C . PHE A 1 139 ? -1.285 5.777 -6.902 1.00 91.88 139 PHE A C 1
ATOM 1053 O O . PHE A 1 139 ? -0.527 6.234 -6.050 1.00 91.88 139 PHE A O 1
ATOM 1060 N N . LEU A 1 140 ? -0.936 4.730 -7.654 1.00 94.69 140 LEU A N 1
ATOM 1061 C CA . LEU A 1 140 ? 0.326 4.003 -7.492 1.00 94.69 140 LEU A CA 1
ATOM 1062 C C . LEU A 1 140 ? 1.539 4.927 -7.604 1.00 94.69 140 LEU A C 1
ATOM 1064 O O . LEU A 1 140 ? 2.416 4.862 -6.745 1.00 94.69 140 LEU A O 1
ATOM 1068 N N . LYS A 1 141 ? 1.573 5.826 -8.598 1.00 93.62 141 LYS A N 1
ATOM 1069 C CA . LYS A 1 141 ? 2.644 6.828 -8.738 1.00 93.62 141 LYS A CA 1
ATOM 1070 C C . LYS A 1 141 ? 2.782 7.653 -7.460 1.00 93.62 141 LYS A C 1
ATOM 1072 O O . LYS A 1 141 ? 3.874 7.719 -6.902 1.00 93.62 141 LYS A O 1
ATOM 1077 N N . GLU A 1 142 ? 1.691 8.231 -6.965 1.00 92.44 142 GLU A N 1
ATOM 1078 C CA . GLU A 1 142 ? 1.699 9.036 -5.738 1.00 92.44 142 GLU A CA 1
ATOM 1079 C C . GLU A 1 142 ? 2.174 8.224 -4.520 1.00 92.44 142 GLU A C 1
ATOM 1081 O O . GLU A 1 142 ? 3.097 8.639 -3.812 1.00 92.44 142 GLU A O 1
ATOM 1086 N N . ARG A 1 143 ? 1.575 7.049 -4.283 1.00 92.38 143 ARG A N 1
ATOM 1087 C CA . ARG A 1 143 ? 1.858 6.230 -3.093 1.00 92.38 143 ARG A CA 1
ATOM 1088 C C . ARG A 1 143 ? 3.272 5.669 -3.093 1.00 92.38 143 ARG A C 1
ATOM 1090 O O . ARG A 1 143 ? 3.934 5.693 -2.055 1.00 92.38 143 ARG A O 1
ATOM 1097 N N . LEU A 1 144 ? 3.741 5.175 -4.237 1.00 93.88 144 LEU A N 1
ATOM 1098 C CA . LEU A 1 144 ? 5.084 4.618 -4.359 1.00 93.88 144 LEU A CA 1
ATOM 1099 C C . LEU A 1 144 ? 6.135 5.720 -4.219 1.00 93.88 144 LEU A C 1
ATOM 1101 O O . LEU A 1 144 ? 7.080 5.533 -3.459 1.00 93.88 144 LEU A O 1
ATOM 1105 N N . HIS A 1 145 ? 5.939 6.900 -4.820 1.00 92.50 145 HIS A N 1
ATOM 1106 C CA . HIS A 1 145 ? 6.854 8.032 -4.628 1.00 92.50 145 HIS A CA 1
ATOM 1107 C C . HIS A 1 145 ? 6.944 8.498 -3.171 1.00 92.50 145 HIS A C 1
ATOM 1109 O O . HIS A 1 145 ? 8.014 8.919 -2.735 1.00 92.50 145 HIS A O 1
ATOM 1115 N N . ALA A 1 146 ? 5.857 8.418 -2.400 1.00 91.56 146 ALA A N 1
ATOM 1116 C CA . ALA A 1 146 ? 5.868 8.808 -0.990 1.00 91.56 146 ALA A CA 1
ATOM 1117 C C . ALA A 1 146 ? 6.665 7.844 -0.086 1.00 91.56 146 ALA A C 1
ATOM 1119 O O . ALA A 1 146 ? 7.061 8.225 1.020 1.00 91.56 146 ALA A O 1
ATOM 1120 N N . ARG A 1 147 ? 6.889 6.602 -0.533 1.00 92.19 147 ARG A N 1
ATOM 1121 C CA . ARG A 1 147 ? 7.451 5.505 0.280 1.00 92.19 147 ARG A CA 1
ATOM 1122 C C . ARG A 1 147 ? 8.798 5.010 -0.210 1.00 92.19 147 ARG A C 1
ATOM 1124 O O . ARG A 1 147 ? 9.643 4.655 0.602 1.00 92.19 147 ARG A O 1
ATOM 1131 N N . PHE A 1 148 ? 9.011 5.038 -1.515 1.00 93.50 148 PHE A N 1
ATOM 1132 C CA . PHE A 1 148 ? 10.206 4.550 -2.177 1.00 93.50 148 PHE A CA 1
ATOM 1133 C C . PHE A 1 148 ? 10.917 5.702 -2.882 1.00 93.50 148 PHE A C 1
ATOM 1135 O O . PHE A 1 148 ? 10.308 6.625 -3.430 1.00 93.50 148 PHE A O 1
ATOM 1142 N N . THR A 1 149 ? 12.238 5.655 -2.857 1.00 92.12 149 THR A N 1
ATOM 1143 C CA . THR A 1 149 ? 13.099 6.566 -3.604 1.00 92.12 149 THR A CA 1
ATOM 1144 C C . THR A 1 149 ? 13.151 6.170 -5.087 1.00 92.12 149 THR A C 1
ATOM 1146 O O . THR A 1 149 ? 12.857 5.026 -5.437 1.00 92.12 149 THR A O 1
ATOM 1149 N N . PRO A 1 150 ? 13.599 7.063 -5.991 1.00 89.06 150 PRO A N 1
ATOM 1150 C CA . PRO A 1 150 ? 13.769 6.732 -7.412 1.00 89.06 150 PRO A CA 1
ATOM 1151 C C . PRO A 1 150 ? 14.767 5.596 -7.717 1.00 89.06 150 PRO A C 1
ATOM 1153 O O . PRO A 1 150 ? 14.873 5.166 -8.864 1.00 89.06 150 PRO A O 1
ATOM 1156 N N . ALA A 1 151 ? 15.551 5.146 -6.732 1.00 90.62 151 ALA A N 1
ATOM 1157 C CA . ALA A 1 151 ? 16.435 3.985 -6.861 1.00 90.62 151 ALA A CA 1
ATOM 1158 C C . ALA A 1 151 ? 15.732 2.660 -6.506 1.00 90.62 151 ALA A C 1
ATOM 1160 O O . ALA A 1 151 ? 16.141 1.593 -6.966 1.00 90.62 151 ALA A O 1
ATOM 1161 N N . GLU A 1 152 ? 14.675 2.741 -5.699 1.00 93.50 152 GLU A N 1
ATOM 1162 C CA . GLU A 1 152 ? 13.943 1.613 -5.121 1.00 93.50 152 GLU A CA 1
ATOM 1163 C C . GLU A 1 152 ? 12.726 1.202 -5.950 1.00 93.50 152 GLU A C 1
ATOM 1165 O O . GLU A 1 152 ? 12.196 0.107 -5.769 1.00 93.50 152 GLU A O 1
ATOM 1170 N N . PHE A 1 153 ? 12.282 2.042 -6.881 1.00 93.62 153 PHE A N 1
ATOM 1171 C CA . PHE A 1 153 ? 11.295 1.640 -7.870 1.00 93.62 153 PHE A CA 1
ATOM 1172 C C . PHE A 1 153 ? 11.497 2.368 -9.196 1.00 93.62 153 PHE A C 1
ATOM 1174 O O . PHE A 1 153 ? 12.078 3.451 -9.263 1.00 93.62 153 PHE A O 1
ATOM 1181 N N . ILE A 1 154 ? 11.006 1.749 -10.263 1.00 95.69 154 ILE A N 1
ATOM 1182 C CA . ILE A 1 154 ? 11.126 2.234 -11.637 1.00 95.69 154 ILE A CA 1
ATOM 1183 C C . ILE A 1 154 ? 9.723 2.265 -12.220 1.00 95.69 154 ILE A C 1
ATOM 1185 O O . ILE A 1 154 ? 8.990 1.294 -12.070 1.00 95.69 154 ILE A O 1
ATOM 1189 N N . SER A 1 155 ? 9.349 3.355 -12.885 1.00 95.94 155 SER A N 1
ATOM 1190 C CA . SER A 1 155 ? 8.063 3.455 -13.576 1.00 95.94 155 SER A CA 1
ATOM 1191 C C . SER A 1 155 ? 8.249 3.776 -15.053 1.00 95.94 155 SER A C 1
ATOM 1193 O O . SER A 1 155 ? 9.175 4.499 -15.429 1.00 95.94 155 SER A O 1
ATOM 1195 N N . PHE A 1 156 ? 7.391 3.207 -15.893 1.00 96.44 156 PHE A N 1
ATOM 1196 C CA . PHE A 1 156 ? 7.337 3.468 -17.330 1.00 96.44 156 PHE A CA 1
ATOM 1197 C C . PHE A 1 156 ? 5.955 3.105 -17.879 1.00 96.44 156 PHE A C 1
ATOM 1199 O O . PHE A 1 156 ? 5.172 2.444 -17.202 1.00 96.44 156 PHE A O 1
ATOM 1206 N N . SER A 1 157 ? 5.656 3.530 -19.104 1.00 96.25 157 SER A N 1
ATOM 1207 C CA . SER A 1 157 ? 4.345 3.320 -19.722 1.00 96.25 157 SER A CA 1
ATOM 1208 C C . SER A 1 157 ? 4.504 2.810 -21.146 1.00 96.25 157 SER A C 1
ATOM 1210 O O . SER A 1 157 ? 5.372 3.291 -21.880 1.00 96.25 157 SER A O 1
ATOM 1212 N N . VAL A 1 158 ? 3.655 1.868 -21.546 1.00 96.12 158 VAL A N 1
ATOM 1213 C CA . VAL A 1 158 ? 3.590 1.319 -22.908 1.00 96.12 158 VAL A CA 1
ATOM 1214 C C . VAL A 1 158 ? 2.126 1.060 -23.246 1.00 96.12 158 VAL A C 1
ATOM 1216 O O . VAL A 1 158 ? 1.411 0.479 -22.437 1.00 96.12 158 VAL A O 1
ATOM 1219 N N . ASP A 1 159 ? 1.674 1.520 -24.414 1.00 91.94 159 ASP A N 1
ATOM 1220 C CA . ASP A 1 159 ? 0.324 1.265 -24.944 1.00 91.94 159 ASP A CA 1
ATOM 1221 C C . ASP A 1 159 ? -0.818 1.542 -23.944 1.00 91.94 159 ASP A C 1
ATOM 1223 O O . ASP A 1 159 ? -1.781 0.788 -23.829 1.00 91.94 159 ASP A O 1
ATOM 1227 N N . GLY A 1 160 ? -0.698 2.632 -23.178 1.00 91.75 160 GLY A N 1
ATOM 1228 C CA . GLY A 1 160 ? -1.697 3.031 -22.178 1.00 91.75 160 GLY A CA 1
ATOM 1229 C C . GLY A 1 160 ? -1.675 2.220 -20.876 1.00 91.75 160 GLY A C 1
ATOM 1230 O O . GLY A 1 160 ? -2.497 2.471 -20.002 1.00 91.75 160 GLY A O 1
ATOM 1231 N N . THR A 1 161 ? -0.730 1.291 -20.718 1.00 96.44 161 THR A N 1
ATOM 1232 C CA . THR A 1 161 ? -0.485 0.563 -19.467 1.00 96.44 161 THR A CA 1
ATOM 1233 C C . THR A 1 161 ? 0.732 1.150 -18.759 1.00 96.44 161 THR A C 1
ATOM 1235 O O . THR A 1 161 ? 1.798 1.310 -19.357 1.00 96.44 161 THR A O 1
ATOM 1238 N N . ASP A 1 162 ? 0.573 1.478 -17.481 1.00 97.75 162 ASP A N 1
ATOM 1239 C CA . ASP A 1 162 ? 1.656 1.893 -16.596 1.00 97.75 162 ASP A CA 1
ATOM 1240 C C . ASP A 1 162 ? 2.239 0.674 -15.877 1.00 97.75 162 ASP A C 1
ATOM 1242 O O . ASP A 1 162 ? 1.508 -0.164 -15.346 1.00 97.75 162 ASP A O 1
ATOM 1246 N N . TYR A 1 163 ? 3.566 0.607 -15.834 1.00 97.62 163 TYR A N 1
ATOM 1247 C CA . TYR A 1 163 ? 4.342 -0.453 -15.208 1.00 97.62 163 TYR A CA 1
ATOM 1248 C C . TYR A 1 163 ? 5.218 0.117 -14.096 1.00 97.62 163 TYR A C 1
ATOM 1250 O O . TYR A 1 163 ? 5.824 1.181 -14.247 1.00 97.62 163 TYR A O 1
ATOM 1258 N N . PHE A 1 164 ? 5.328 -0.628 -13.001 1.00 97.50 164 PHE A N 1
ATOM 1259 C CA . PHE A 1 164 ? 6.125 -0.296 -11.828 1.00 97.50 164 PHE A CA 1
ATOM 1260 C C . PHE A 1 164 ? 6.980 -1.501 -11.439 1.00 97.50 164 PHE A C 1
ATOM 1262 O O . PHE A 1 164 ? 6.447 -2.550 -11.088 1.00 97.50 164 PHE A O 1
ATOM 1269 N N . ILE A 1 165 ? 8.302 -1.366 -11.494 1.00 96.88 165 ILE A N 1
ATOM 1270 C CA . ILE A 1 165 ? 9.246 -2.401 -11.061 1.00 96.88 165 ILE A CA 1
ATOM 1271 C C . ILE A 1 165 ? 9.742 -2.035 -9.666 1.00 96.88 165 ILE A C 1
ATOM 1273 O O . ILE A 1 165 ? 10.371 -0.991 -9.483 1.00 96.88 165 ILE A O 1
ATOM 1277 N N . MET A 1 166 ? 9.485 -2.906 -8.696 1.00 95.81 166 MET A N 1
ATOM 1278 C CA . MET A 1 166 ? 9.921 -2.757 -7.313 1.00 95.81 166 MET A CA 1
ATOM 1279 C C . MET A 1 166 ? 11.350 -3.283 -7.164 1.00 95.81 166 MET A C 1
ATOM 1281 O O . MET A 1 166 ? 11.588 -4.489 -7.095 1.00 95.81 166 MET A O 1
ATOM 1285 N N . ASN A 1 167 ? 12.308 -2.361 -7.109 1.00 93.69 167 ASN A N 1
ATOM 1286 C CA . ASN A 1 167 ? 13.734 -2.643 -6.929 1.00 93.69 167 ASN A CA 1
ATOM 1287 C C . ASN A 1 167 ? 14.184 -2.530 -5.455 1.00 93.69 167 ASN A C 1
ATOM 1289 O O . ASN A 1 167 ? 15.374 -2.485 -5.159 1.00 93.69 167 ASN A O 1
ATOM 1293 N N . ALA A 1 168 ? 13.229 -2.446 -4.532 1.00 90.00 168 ALA A N 1
ATOM 1294 C CA . ALA A 1 168 ? 13.461 -2.459 -3.096 1.00 90.00 168 ALA A CA 1
ATOM 1295 C C . ALA A 1 168 ? 13.481 -3.891 -2.550 1.00 90.00 168 ALA A C 1
ATOM 1297 O O . ALA A 1 168 ? 12.864 -4.798 -3.115 1.00 90.00 168 ALA A O 1
ATOM 1298 N N . GLU A 1 169 ? 14.113 -4.077 -1.392 1.00 86.44 169 GLU A N 1
ATOM 1299 C CA . GLU A 1 169 ? 13.977 -5.309 -0.620 1.00 86.44 169 GLU A CA 1
ATOM 1300 C C . GLU A 1 169 ? 12.592 -5.343 0.040 1.00 86.44 169 GLU A C 1
ATOM 1302 O O . GLU A 1 169 ? 12.345 -4.746 1.089 1.00 86.44 169 GLU A O 1
ATOM 1307 N N . LEU A 1 170 ? 11.645 -6.004 -0.622 1.00 87.69 170 LEU A N 1
ATOM 1308 C CA . LEU A 1 170 ? 10.308 -6.218 -0.082 1.00 87.69 170 LEU A CA 1
ATOM 1309 C C . LEU A 1 170 ? 10.309 -7.398 0.888 1.00 87.69 170 LEU A C 1
ATOM 1311 O O . LEU A 1 170 ? 11.062 -8.359 0.727 1.00 87.69 170 LEU A O 1
ATOM 1315 N N . ARG A 1 171 ? 9.427 -7.348 1.888 1.00 81.25 171 ARG A N 1
ATOM 1316 C CA . ARG A 1 171 ? 9.234 -8.472 2.804 1.00 81.25 171 ARG A CA 1
ATOM 1317 C C . ARG A 1 171 ? 8.119 -9.384 2.305 1.00 81.25 171 ARG A C 1
ATOM 1319 O O . ARG A 1 171 ? 7.097 -8.885 1.830 1.00 81.25 171 ARG A O 1
ATOM 1326 N N . PRO A 1 172 ? 8.285 -10.707 2.446 1.00 81.62 172 PRO A N 1
ATOM 1327 C CA . PRO A 1 172 ? 7.211 -11.631 2.161 1.00 81.62 172 PRO A CA 1
ATOM 1328 C C . PRO A 1 172 ? 6.098 -11.502 3.204 1.00 81.62 172 PRO A C 1
ATOM 1330 O O . PRO A 1 172 ? 6.361 -11.497 4.410 1.00 81.62 172 PRO A O 1
ATOM 1333 N N . VAL A 1 173 ? 4.856 -11.469 2.740 1.00 78.00 173 VAL A N 1
ATOM 1334 C CA . VAL A 1 173 ? 3.647 -11.593 3.555 1.00 78.00 173 VAL A CA 1
ATOM 1335 C C . VAL A 1 173 ? 3.039 -12.974 3.351 1.00 78.00 173 VAL A C 1
ATOM 1337 O O . VAL A 1 173 ? 3.221 -13.601 2.310 1.00 78.00 173 VAL A O 1
ATOM 1340 N N . VAL A 1 174 ? 2.347 -13.474 4.372 1.00 74.19 174 VAL A N 1
ATOM 1341 C CA . VAL A 1 174 ? 1.617 -14.740 4.279 1.00 74.19 174 VAL A CA 1
ATOM 1342 C C . VAL A 1 174 ? 0.329 -14.506 3.496 1.00 74.19 174 VAL A C 1
ATOM 1344 O O . VAL A 1 174 ? -0.467 -13.658 3.898 1.00 74.19 174 VAL A O 1
ATOM 1347 N N . VAL A 1 175 ? 0.139 -15.246 2.403 1.00 67.06 175 VAL A N 1
ATOM 1348 C CA . VAL A 1 175 ? -0.995 -15.058 1.480 1.00 67.06 175 VAL A CA 1
ATOM 1349 C C . VAL A 1 175 ? -2.031 -16.170 1.616 1.00 67.06 175 VAL A C 1
ATOM 1351 O O . VAL A 1 175 ? -3.225 -15.885 1.595 1.00 67.06 175 VAL A O 1
ATOM 1354 N N . ASP A 1 176 ? -1.596 -17.403 1.878 1.00 63.41 176 ASP A N 1
ATOM 1355 C CA . ASP A 1 176 ? -2.490 -18.513 2.210 1.00 63.41 176 ASP A CA 1
ATOM 1356 C C . ASP A 1 176 ? -2.002 -19.229 3.477 1.00 63.41 176 ASP A C 1
ATOM 1358 O O . ASP A 1 176 ? -0.903 -19.794 3.534 1.00 63.41 176 ASP A O 1
ATOM 1362 N N . MET A 1 177 ? -2.836 -19.190 4.518 1.00 55.78 177 MET A N 1
ATOM 1363 C CA . MET A 1 177 ? -2.755 -20.138 5.621 1.00 55.78 177 MET A CA 1
ATOM 1364 C C . MET A 1 177 ? -3.833 -21.187 5.395 1.00 55.78 177 MET A C 1
ATOM 1366 O O . MET A 1 177 ? -4.995 -20.971 5.741 1.00 55.78 177 MET A O 1
ATOM 1370 N N . ASN A 1 178 ? -3.438 -22.356 4.895 1.00 55.03 178 ASN A N 1
ATOM 1371 C CA . ASN A 1 178 ? -4.336 -23.499 4.832 1.00 55.03 178 ASN A CA 1
ATOM 1372 C C . ASN A 1 178 ? -4.630 -23.981 6.267 1.00 55.03 178 ASN A C 1
ATOM 1374 O O . ASN A 1 178 ? -3.921 -24.814 6.828 1.00 55.03 178 ASN A O 1
ATOM 1378 N N . GLN A 1 179 ? -5.660 -23.414 6.906 1.00 55.84 179 GLN A N 1
ATOM 1379 C CA . GLN A 1 179 ? -5.991 -23.694 8.313 1.00 55.84 179 GLN A CA 1
ATOM 1380 C C . GLN A 1 179 ? -6.415 -25.153 8.550 1.00 55.84 179 GLN A C 1
ATOM 1382 O O . GLN A 1 179 ? -6.406 -25.628 9.686 1.00 55.84 179 GLN A O 1
ATOM 1387 N N . THR A 1 180 ? -6.779 -25.864 7.483 1.00 59.31 180 THR A N 1
ATOM 1388 C CA . THR A 1 180 ? -7.244 -27.253 7.501 1.00 59.31 180 THR A CA 1
ATOM 1389 C C . THR A 1 180 ? -6.115 -28.274 7.355 1.00 59.31 180 THR A C 1
ATOM 1391 O O . THR A 1 180 ? -6.275 -29.402 7.817 1.00 59.31 180 THR A O 1
ATOM 1394 N N . ASP A 1 181 ? -4.962 -27.894 6.794 1.00 61.31 181 ASP A N 1
ATOM 1395 C CA . ASP A 1 181 ? -3.807 -28.779 6.623 1.00 61.31 181 ASP A CA 1
ATOM 1396 C C . ASP A 1 181 ? -2.505 -28.069 7.016 1.00 61.31 181 ASP A C 1
ATOM 1398 O O . ASP A 1 181 ? -1.875 -27.368 6.223 1.00 61.31 181 ASP A O 1
ATOM 1402 N N . LYS A 1 182 ? -2.080 -28.299 8.264 1.00 60.81 182 LYS A N 1
ATOM 1403 C CA . LYS A 1 182 ? -0.845 -27.739 8.838 1.00 60.81 182 LYS A CA 1
ATOM 1404 C C . LYS A 1 182 ? 0.434 -28.222 8.141 1.00 60.81 182 LYS A C 1
ATOM 1406 O O . LYS A 1 182 ? 1.497 -27.678 8.431 1.00 60.81 182 LYS A O 1
ATOM 1411 N N . ASN A 1 183 ? 0.351 -29.231 7.270 1.00 66.50 183 ASN A N 1
ATOM 1412 C CA . ASN A 1 183 ? 1.495 -29.741 6.517 1.00 66.50 183 ASN A CA 1
ATOM 1413 C C . ASN A 1 183 ? 1.675 -29.043 5.163 1.00 66.50 183 ASN A C 1
ATOM 1415 O O . ASN A 1 183 ? 2.711 -29.239 4.524 1.00 66.50 183 ASN A O 1
ATOM 1419 N N . LYS A 1 184 ? 0.711 -28.226 4.713 1.00 61.78 184 LYS A N 1
ATOM 1420 C CA . LYS A 1 184 ? 0.900 -27.425 3.503 1.00 61.78 184 LYS A CA 1
ATOM 1421 C C . LYS A 1 184 ? 1.840 -26.250 3.784 1.00 61.78 184 LYS A C 1
ATOM 1423 O O . LYS A 1 184 ? 1.661 -25.550 4.783 1.00 61.78 184 LYS A O 1
ATOM 1428 N N . PRO A 1 185 ? 2.843 -26.019 2.919 1.00 58.97 185 PRO A N 1
ATOM 1429 C CA . PRO A 1 185 ? 3.726 -24.876 3.065 1.00 58.97 185 PRO A CA 1
ATOM 1430 C C . PRO A 1 185 ? 2.905 -23.590 2.981 1.00 58.97 185 PRO A C 1
ATOM 1432 O O . PRO A 1 185 ? 2.084 -23.421 2.083 1.00 58.97 185 PRO A O 1
ATOM 1435 N N . VAL A 1 186 ? 3.132 -22.697 3.942 1.00 67.50 186 VAL A N 1
ATOM 1436 C CA . VAL A 1 186 ? 2.529 -21.365 3.956 1.00 67.50 186 VAL A CA 1
ATOM 1437 C C . VAL A 1 186 ? 3.064 -20.589 2.760 1.00 67.50 186 VAL A C 1
ATOM 1439 O O . VAL A 1 186 ? 4.277 -20.377 2.662 1.00 67.50 186 VAL A O 1
ATOM 1442 N N . GLU A 1 187 ? 2.170 -20.158 1.874 1.00 72.75 187 GLU A N 1
ATOM 1443 C CA . GLU A 1 187 ? 2.562 -19.362 0.720 1.00 72.75 187 GLU A CA 1
ATOM 1444 C C . GLU A 1 187 ? 2.955 -17.957 1.175 1.00 72.75 187 GLU A C 1
ATOM 1446 O O . GLU A 1 187 ? 2.247 -17.288 1.938 1.00 72.75 187 GLU A O 1
ATOM 1451 N N . ARG A 1 188 ? 4.148 -17.548 0.749 1.00 78.81 188 ARG A N 1
ATOM 1452 C CA . ARG A 1 188 ? 4.774 -16.289 1.123 1.00 78.81 188 ARG A CA 1
ATOM 1453 C C . ARG A 1 188 ? 5.121 -15.527 -0.136 1.00 78.81 188 ARG A C 1
ATOM 1455 O O . ARG A 1 188 ? 5.981 -15.963 -0.896 1.00 78.81 188 ARG A O 1
ATOM 1462 N N . GLU A 1 189 ? 4.503 -14.372 -0.310 1.00 83.50 189 GLU A N 1
ATOM 1463 C CA . GLU A 1 189 ? 4.718 -13.540 -1.486 1.00 83.50 189 GLU A CA 1
ATOM 1464 C C . GLU A 1 189 ? 5.224 -12.162 -1.088 1.00 83.50 189 GLU A C 1
ATOM 1466 O O . GLU A 1 189 ? 4.846 -11.629 -0.047 1.00 83.50 189 GLU A O 1
ATOM 1471 N N . LEU A 1 190 ? 6.071 -11.564 -1.923 1.00 88.88 190 LEU A N 1
ATOM 1472 C CA . LEU A 1 190 ? 6.485 -10.179 -1.726 1.00 88.88 190 LEU A CA 1
ATOM 1473 C C . LEU A 1 190 ? 5.280 -9.242 -1.852 1.00 88.88 190 LEU A C 1
ATOM 1475 O O . LEU A 1 190 ? 4.402 -9.448 -2.700 1.00 88.88 190 LEU A O 1
ATOM 1479 N N . ASP A 1 191 ? 5.280 -8.193 -1.031 1.00 89.75 191 ASP A N 1
ATOM 1480 C CA . ASP A 1 191 ? 4.240 -7.170 -1.020 1.00 89.75 191 ASP A CA 1
ATOM 1481 C C . ASP A 1 191 ? 4.805 -5.805 -0.596 1.00 89.75 191 ASP A C 1
ATOM 1483 O O . ASP A 1 191 ? 5.872 -5.711 0.019 1.00 89.75 191 ASP A O 1
ATOM 1487 N N . ALA A 1 192 ? 4.083 -4.736 -0.930 1.00 91.19 192 ALA A N 1
ATOM 1488 C CA . ALA A 1 192 ? 4.407 -3.373 -0.529 1.00 91.19 192 ALA A CA 1
ATOM 1489 C C . ALA A 1 192 ? 3.154 -2.638 -0.051 1.00 91.19 192 ALA A C 1
ATOM 1491 O O . ALA A 1 192 ? 2.106 -2.675 -0.696 1.00 91.19 192 ALA A O 1
ATOM 1492 N N . ARG A 1 193 ? 3.275 -1.927 1.075 1.00 90.50 193 ARG A N 1
ATOM 1493 C CA . ARG A 1 193 ? 2.203 -1.080 1.611 1.00 90.50 193 ARG A CA 1
ATOM 1494 C C . ARG A 1 193 ? 2.141 0.235 0.852 1.00 90.50 193 ARG A C 1
ATOM 1496 O O . ARG A 1 193 ? 3.168 0.847 0.579 1.00 90.50 193 ARG A O 1
ATOM 1503 N N . LEU A 1 194 ? 0.928 0.680 0.550 1.00 91.62 194 LEU A N 1
ATOM 1504 C CA . LEU A 1 194 ? 0.653 1.887 -0.227 1.00 91.62 194 LEU A CA 1
ATOM 1505 C C . LEU A 1 194 ? 0.027 2.988 0.631 1.00 91.62 194 LEU A C 1
ATOM 1507 O O . LEU A 1 194 ? 0.097 4.158 0.269 1.00 91.62 194 LEU A O 1
ATOM 1511 N N . GLY A 1 195 ? -0.512 2.652 1.801 1.00 90.88 195 GLY A N 1
ATOM 1512 C CA . GLY A 1 195 ? -1.130 3.599 2.726 1.00 90.88 195 GLY A CA 1
ATOM 1513 C C . GLY A 1 195 ? -2.603 3.347 2.946 1.00 90.88 195 GLY A C 1
ATOM 1514 O O . GLY A 1 195 ? -3.150 2.358 2.482 1.00 90.88 195 GLY A O 1
ATOM 1515 N N . PHE A 1 196 ? -3.263 4.223 3.690 1.00 91.38 196 PHE A N 1
ATOM 1516 C CA . PHE A 1 196 ? -4.685 4.041 3.960 1.00 91.38 196 PHE A CA 1
ATOM 1517 C C . PHE A 1 196 ? -5.530 4.489 2.765 1.00 91.38 196 PHE A C 1
ATOM 1519 O O . PHE A 1 196 ? -5.219 5.497 2.122 1.00 91.38 196 PHE A O 1
ATOM 1526 N N . ASP A 1 197 ? -6.596 3.743 2.476 1.00 89.06 197 ASP A N 1
ATOM 1527 C CA . ASP A 1 197 ? -7.598 4.143 1.490 1.00 89.06 197 ASP A CA 1
ATOM 1528 C C . ASP A 1 197 ? -8.534 5.186 2.111 1.00 89.06 197 ASP A C 1
ATOM 1530 O O . ASP A 1 197 ? -9.375 4.872 2.957 1.00 89.06 197 ASP A O 1
ATOM 1534 N N . LYS A 1 198 ? -8.398 6.444 1.678 1.00 88.94 198 LYS A N 1
ATOM 1535 C CA . LYS A 1 198 ? -9.220 7.554 2.179 1.00 88.94 198 LYS A CA 1
ATOM 1536 C C . LYS A 1 198 ? -10.709 7.336 1.933 1.00 88.94 198 LYS A C 1
ATOM 1538 O O . LYS A 1 198 ? -11.500 7.741 2.773 1.00 88.94 198 LYS A O 1
ATOM 1543 N N . ARG A 1 199 ? -11.100 6.634 0.863 1.00 88.38 199 ARG A N 1
ATOM 1544 C CA . ARG A 1 199 ? -12.513 6.335 0.572 1.00 88.38 199 ARG A CA 1
ATOM 1545 C C . ARG A 1 199 ? -13.124 5.487 1.686 1.00 88.38 199 ARG A C 1
ATOM 1547 O O . ARG A 1 199 ? -14.237 5.756 2.133 1.00 88.38 199 ARG A O 1
ATOM 1554 N N . VAL A 1 200 ? -12.372 4.495 2.168 1.00 91.75 200 VAL A N 1
ATOM 1555 C CA . VAL A 1 200 ? -12.771 3.650 3.303 1.00 91.75 200 VAL A CA 1
ATOM 1556 C C . VAL A 1 200 ? -12.826 4.477 4.585 1.00 91.75 200 VAL A C 1
ATOM 1558 O O . VAL A 1 200 ? -13.817 4.409 5.311 1.00 91.75 200 VAL A O 1
ATOM 1561 N N . LEU A 1 201 ? -11.804 5.293 4.854 1.00 95.44 201 LEU A N 1
ATOM 1562 C CA . LEU A 1 201 ? -11.761 6.120 6.063 1.00 95.44 201 LEU A CA 1
ATOM 1563 C C . LEU A 1 201 ? -12.903 7.148 6.114 1.00 95.44 201 LEU A C 1
ATOM 1565 O O . LEU A 1 201 ? -13.565 7.278 7.144 1.00 95.44 201 LEU A O 1
ATOM 1569 N N . ASP A 1 202 ? -13.166 7.844 5.008 1.00 95.31 202 ASP A N 1
ATOM 1570 C CA . ASP A 1 202 ? -14.247 8.828 4.880 1.00 95.31 202 ASP A CA 1
ATOM 1571 C C . ASP A 1 202 ? -15.605 8.182 5.127 1.00 95.31 202 ASP A C 1
ATOM 1573 O O . ASP A 1 202 ? -16.425 8.708 5.882 1.00 95.31 202 ASP A O 1
ATOM 1577 N N . LYS A 1 203 ? -15.815 6.998 4.552 1.00 94.75 203 LYS A N 1
ATOM 1578 C CA . LYS A 1 203 ? -17.031 6.214 4.738 1.00 94.75 203 LYS A CA 1
ATOM 1579 C C . LYS A 1 203 ? -17.236 5.803 6.193 1.00 94.75 203 LYS A C 1
ATOM 1581 O O . LYS A 1 203 ? -18.302 6.050 6.750 1.00 94.75 203 LYS A O 1
ATOM 1586 N N . LEU A 1 204 ? -16.222 5.215 6.827 1.00 96.12 204 LEU A N 1
ATOM 1587 C CA . LEU A 1 204 ? -16.303 4.788 8.227 1.00 96.12 204 LEU A CA 1
ATOM 1588 C C . LEU A 1 204 ? -16.568 5.972 9.163 1.00 96.12 204 LEU A C 1
ATOM 1590 O O . LEU A 1 204 ? -17.406 5.875 10.063 1.00 96.12 204 LEU A O 1
ATOM 1594 N N . LYS A 1 205 ? -15.920 7.112 8.904 1.00 95.12 205 LYS A N 1
ATOM 1595 C CA . LYS A 1 205 ? -16.160 8.354 9.641 1.00 95.12 205 LYS A CA 1
ATOM 1596 C C . LYS A 1 205 ? -17.588 8.865 9.444 1.00 95.12 205 LYS A C 1
ATOM 1598 O O . LYS A 1 205 ? -18.224 9.251 10.421 1.00 95.12 205 LYS A O 1
ATOM 1603 N N . ALA A 1 206 ? -18.111 8.842 8.217 1.00 95.75 206 ALA A N 1
ATOM 1604 C CA . ALA A 1 206 ? -19.489 9.240 7.924 1.00 95.75 206 ALA A CA 1
ATOM 1605 C C . ALA A 1 206 ? -20.524 8.333 8.615 1.00 95.75 206 ALA A C 1
ATOM 1607 O O . ALA A 1 206 ? -21.583 8.807 9.019 1.00 95.75 206 ALA A O 1
ATOM 1608 N N . MET A 1 207 ? -20.199 7.052 8.810 1.00 94.62 207 MET A N 1
ATOM 1609 C CA . MET A 1 207 ? -21.010 6.101 9.582 1.00 94.62 207 MET A CA 1
ATOM 1610 C C . MET A 1 207 ? -20.871 6.269 11.107 1.00 94.62 207 MET A C 1
ATOM 1612 O O . MET A 1 207 ? -21.588 5.616 11.866 1.00 94.62 207 MET A O 1
ATOM 1616 N N . GLY A 1 208 ? -19.973 7.140 11.576 1.00 94.38 208 GLY A N 1
ATOM 1617 C CA . GLY A 1 208 ? -19.777 7.431 12.996 1.00 94.38 208 GLY A CA 1
ATOM 1618 C C . GLY A 1 208 ? -18.907 6.419 13.745 1.00 94.38 208 GLY A C 1
ATOM 1619 O O . GLY A 1 208 ? -18.997 6.348 14.969 1.00 94.38 208 GLY A O 1
ATOM 1620 N N . PHE A 1 209 ? -18.082 5.635 13.046 1.00 95.19 209 PHE A N 1
ATOM 1621 C CA . PHE A 1 209 ? -17.105 4.762 13.698 1.00 95.19 209 PHE A CA 1
ATOM 1622 C C . PHE A 1 209 ? -15.872 5.542 14.172 1.00 95.19 209 PH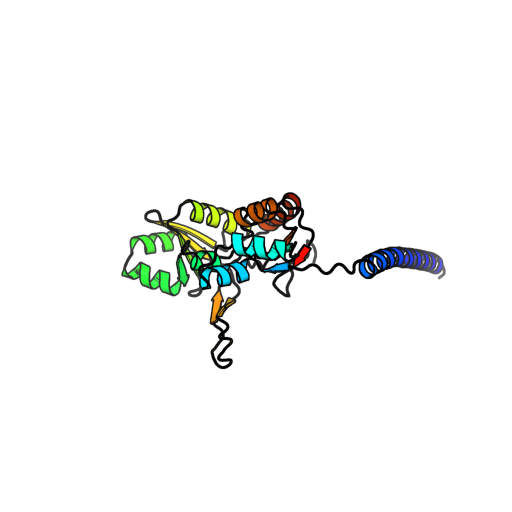E A C 1
ATOM 1624 O O . PHE A 1 209 ? -15.350 6.402 13.459 1.00 95.19 209 PHE A O 1
ATOM 1631 N N . ASP A 1 210 ? -15.351 5.174 15.344 1.00 94.75 210 ASP A N 1
ATOM 1632 C CA . ASP A 1 210 ? -13.972 5.476 15.721 1.00 94.75 210 ASP A CA 1
ATOM 1633 C C . ASP A 1 210 ? -13.024 4.632 14.844 1.00 94.75 210 ASP A C 1
ATOM 1635 O O . ASP A 1 210 ? -13.186 3.419 14.690 1.00 94.75 210 ASP A O 1
ATOM 1639 N N . ILE A 1 211 ? -12.005 5.263 14.267 1.00 95.81 211 ILE A N 1
ATOM 1640 C CA . ILE A 1 211 ? -11.047 4.581 13.392 1.00 95.81 211 ILE A CA 1
ATOM 1641 C C . ILE A 1 211 ? -9.799 4.214 14.192 1.00 95.81 211 ILE A C 1
ATOM 1643 O O . ILE A 1 211 ? -9.186 5.061 14.847 1.00 95.81 211 ILE A O 1
ATOM 1647 N N . ILE A 1 212 ? -9.396 2.949 14.089 1.00 94.00 212 ILE A N 1
ATOM 1648 C CA . ILE A 1 212 ? -8.109 2.450 14.566 1.00 94.00 212 ILE A CA 1
ATOM 1649 C C . ILE A 1 212 ? -7.246 2.180 13.339 1.00 94.00 212 ILE A C 1
ATOM 1651 O O . ILE A 1 212 ? -7.527 1.279 12.550 1.00 94.00 212 ILE A O 1
ATOM 1655 N N . LEU A 1 213 ? -6.185 2.959 13.161 1.00 93.56 213 LEU A N 1
ATOM 1656 C CA . LEU A 1 213 ? -5.278 2.748 12.038 1.00 93.56 213 LEU A CA 1
ATOM 1657 C C . LEU A 1 213 ? -4.288 1.633 12.365 1.00 93.56 213 LEU A C 1
ATOM 1659 O O . LEU A 1 213 ? -3.704 1.600 13.453 1.00 93.56 213 LEU A O 1
ATOM 1663 N N . ARG A 1 214 ? -4.069 0.744 11.397 1.00 90.69 214 ARG A N 1
ATOM 1664 C CA . ARG A 1 214 ? -3.060 -0.307 11.472 1.00 90.69 214 ARG A CA 1
ATOM 1665 C C . ARG A 1 214 ? -1.974 -0.113 10.421 1.00 90.69 214 ARG A C 1
ATOM 1667 O O . ARG A 1 214 ? -2.047 -0.719 9.351 1.00 90.69 214 ARG A O 1
ATOM 1674 N N . PRO A 1 215 ? -0.995 0.770 10.686 1.00 88.50 215 PRO A N 1
ATOM 1675 C CA . PRO A 1 215 ? 0.145 0.925 9.796 1.00 88.50 215 PRO A CA 1
ATOM 1676 C C . PRO A 1 215 ? 0.928 -0.390 9.728 1.00 88.50 215 PRO A C 1
ATOM 1678 O O . PRO A 1 215 ? 1.180 -1.041 10.751 1.00 88.50 215 PRO A O 1
ATOM 1681 N N . GLY A 1 216 ? 1.279 -0.790 8.510 1.00 82.44 216 GLY A N 1
ATOM 1682 C CA . GLY A 1 216 ? 2.137 -1.934 8.268 1.00 82.44 216 GLY A CA 1
ATOM 1683 C C . GLY A 1 216 ? 3.610 -1.545 8.307 1.00 82.44 216 GLY A C 1
ATOM 1684 O O . GLY A 1 216 ? 3.983 -0.376 8.421 1.00 82.44 216 GLY A O 1
ATOM 1685 N N . TYR A 1 217 ? 4.466 -2.554 8.186 1.00 79.19 217 TYR A N 1
ATOM 1686 C CA . TYR A 1 217 ? 5.888 -2.330 7.992 1.00 79.19 217 TYR A CA 1
ATOM 1687 C C . TYR A 1 217 ? 6.142 -1.789 6.578 1.00 79.19 217 TYR A C 1
ATOM 1689 O O . TYR A 1 217 ? 5.831 -2.456 5.589 1.00 79.19 217 TYR A O 1
ATOM 1697 N N . ASN A 1 218 ? 6.700 -0.580 6.481 1.00 81.88 218 ASN A N 1
ATOM 1698 C CA . ASN A 1 218 ? 7.170 -0.018 5.217 1.00 81.88 218 ASN A CA 1
ATOM 1699 C C . ASN A 1 218 ? 8.650 -0.369 5.017 1.00 81.88 218 ASN A C 1
ATOM 1701 O O . ASN A 1 218 ? 9.481 -0.022 5.856 1.00 81.88 218 ASN A O 1
ATOM 1705 N N . THR A 1 219 ? 8.967 -1.032 3.905 1.00 83.06 219 THR A N 1
ATOM 1706 C CA . THR A 1 219 ? 10.341 -1.371 3.502 1.00 83.06 219 THR A CA 1
ATOM 1707 C C . THR A 1 219 ? 11.016 -0.272 2.687 1.00 83.06 219 THR A C 1
ATOM 1709 O O . THR A 1 219 ? 12.224 -0.327 2.492 1.00 83.06 219 THR A O 1
ATOM 1712 N N . GLY A 1 220 ? 10.257 0.707 2.188 1.00 85.44 220 GLY A N 1
ATOM 1713 C CA . GLY A 1 220 ? 10.813 1.801 1.403 1.00 85.44 220 GLY A CA 1
ATOM 1714 C C . GLY A 1 220 ? 11.583 2.807 2.258 1.00 85.44 220 GLY A C 1
ATOM 1715 O O . GLY A 1 220 ? 11.190 3.118 3.386 1.00 85.44 220 GLY A O 1
ATOM 1716 N N . SER A 1 221 ? 12.671 3.338 1.700 1.00 89.00 221 SER A N 1
ATOM 1717 C CA . SER A 1 221 ? 13.575 4.258 2.401 1.00 89.00 221 SER A CA 1
ATOM 1718 C C . SER A 1 221 ? 13.091 5.712 2.434 1.00 89.00 221 SER A C 1
ATOM 1720 O O . SER A 1 221 ? 13.673 6.534 3.144 1.00 89.00 221 SER A O 1
ATOM 1722 N N . ASN A 1 222 ? 12.053 6.078 1.673 1.00 89.31 222 ASN A N 1
ATOM 1723 C CA . ASN A 1 222 ? 11.530 7.445 1.678 1.00 89.31 222 ASN A CA 1
ATOM 1724 C C . ASN A 1 222 ? 10.602 7.667 2.880 1.00 89.31 222 ASN A C 1
ATOM 1726 O O . ASN A 1 222 ? 9.818 6.792 3.226 1.00 89.31 222 ASN A O 1
ATOM 1730 N N . THR A 1 223 ? 10.645 8.852 3.493 1.00 88.44 223 THR A N 1
ATOM 1731 C CA . THR A 1 223 ? 9.916 9.186 4.730 1.00 88.44 223 THR A CA 1
ATOM 1732 C C . THR A 1 223 ? 8.740 10.142 4.526 1.00 88.44 223 THR A C 1
ATOM 1734 O O . THR A 1 223 ? 8.050 10.475 5.491 1.00 88.44 223 THR A O 1
ATOM 1737 N N . VAL A 1 224 ? 8.455 10.559 3.285 1.00 88.75 224 VAL A N 1
ATOM 1738 C CA . VAL A 1 224 ? 7.338 11.472 2.956 1.00 88.75 224 VAL A CA 1
ATOM 1739 C C . VAL A 1 224 ? 5.993 10.948 3.483 1.00 88.75 224 VAL A C 1
ATOM 1741 O O . VAL A 1 224 ? 5.177 11.729 3.979 1.00 88.75 224 VAL A O 1
ATOM 1744 N N . TYR A 1 225 ? 5.787 9.628 3.476 1.00 87.81 225 TYR A N 1
ATOM 1745 C CA . TYR A 1 225 ? 4.588 8.975 4.017 1.00 87.81 225 TYR A CA 1
ATOM 1746 C C . TYR A 1 225 ? 4.326 9.254 5.516 1.00 87.81 225 TYR A C 1
ATOM 1748 O O . TYR A 1 225 ? 3.183 9.180 5.968 1.00 87.81 225 TYR A O 1
ATOM 1756 N N . LEU A 1 226 ? 5.338 9.630 6.309 1.00 88.19 226 LEU A N 1
ATOM 1757 C CA . LEU A 1 226 ? 5.148 9.946 7.732 1.00 88.19 226 LEU A CA 1
ATOM 1758 C C . LEU A 1 226 ? 4.304 11.212 7.930 1.00 88.19 226 LEU A C 1
ATOM 1760 O O . LEU A 1 226 ? 3.455 11.274 8.825 1.00 88.19 226 LEU A O 1
ATOM 1764 N N . ALA A 1 227 ? 4.495 12.218 7.070 1.00 87.81 227 ALA A N 1
ATOM 1765 C CA . ALA A 1 227 ? 3.685 13.434 7.094 1.00 87.81 227 ALA A CA 1
ATOM 1766 C C . ALA A 1 227 ? 2.219 13.133 6.740 1.00 87.81 227 ALA A C 1
ATOM 1768 O O . ALA A 1 227 ? 1.297 13.716 7.321 1.00 87.81 227 ALA A O 1
ATOM 1769 N N . GLU A 1 228 ? 2.002 12.179 5.834 1.00 86.44 228 GLU A N 1
ATOM 1770 C CA . GLU A 1 228 ? 0.678 11.697 5.457 1.00 86.44 228 GLU A CA 1
ATOM 1771 C C . GLU A 1 228 ? -0.026 10.980 6.615 1.00 86.44 228 GLU A C 1
ATOM 1773 O O . GLU A 1 228 ? -1.196 11.271 6.881 1.00 86.44 228 GLU A O 1
ATOM 1778 N N . TYR A 1 229 ? 0.663 10.101 7.349 1.00 88.81 229 TYR A N 1
ATOM 1779 C CA . TYR A 1 229 ? 0.098 9.489 8.556 1.00 88.81 229 TYR A CA 1
ATOM 1780 C C . TYR A 1 229 ? -0.304 10.546 9.571 1.00 88.81 229 TYR A C 1
ATOM 1782 O O . TYR A 1 229 ? -1.425 10.514 10.074 1.00 88.81 229 TYR A O 1
ATOM 1790 N N . GLY A 1 230 ? 0.567 11.528 9.821 1.00 89.06 230 GLY A N 1
ATOM 1791 C CA . GLY A 1 230 ? 0.259 12.630 10.726 1.00 89.06 230 GLY A CA 1
ATOM 1792 C C . GLY A 1 230 ? -0.992 13.404 10.299 1.00 89.06 230 GLY A C 1
ATOM 1793 O O . GLY A 1 230 ? -1.820 13.749 11.142 1.00 89.06 230 GLY A O 1
ATOM 1794 N N . LYS A 1 231 ? -1.162 13.652 8.994 1.00 91.56 231 LYS A N 1
ATOM 1795 C CA . LYS A 1 231 ? -2.373 14.279 8.446 1.00 91.56 231 LYS A CA 1
ATOM 1796 C C . LYS A 1 231 ? -3.603 13.392 8.648 1.00 91.56 231 LYS A C 1
ATOM 1798 O O . LYS A 1 231 ? -4.599 13.869 9.173 1.00 91.56 231 LYS A O 1
ATOM 1803 N N . THR A 1 232 ? -3.507 12.110 8.311 1.00 92.56 232 THR A N 1
ATOM 1804 C CA . THR A 1 232 ? -4.599 11.133 8.448 1.00 92.56 232 THR A CA 1
ATOM 1805 C C . THR A 1 232 ? -5.054 11.011 9.905 1.00 92.56 232 THR A C 1
ATOM 1807 O O . THR A 1 232 ? -6.240 11.103 10.199 1.00 92.56 232 THR A O 1
ATOM 1810 N N . ILE A 1 233 ? -4.119 10.906 10.850 1.00 93.12 233 ILE A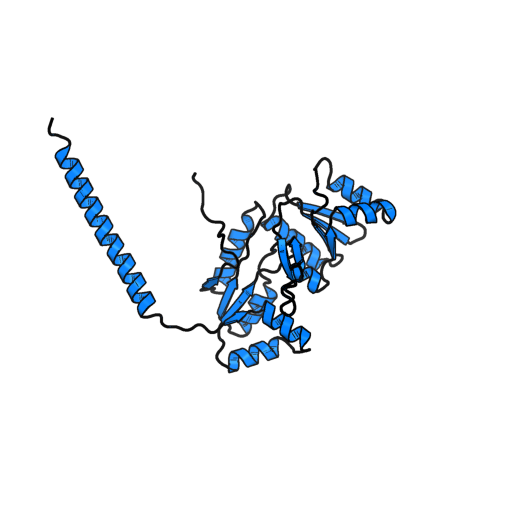 N 1
ATOM 1811 C CA . ILE A 1 233 ? -4.433 10.834 12.283 1.00 93.12 233 ILE A CA 1
ATOM 1812 C C . ILE A 1 233 ? -5.249 12.053 12.731 1.00 93.12 233 ILE A C 1
ATOM 1814 O O . ILE A 1 233 ? -6.242 11.896 13.442 1.00 93.12 233 ILE A O 1
ATOM 1818 N N . ARG A 1 234 ? -4.869 13.260 12.290 1.00 93.38 234 ARG A N 1
ATOM 1819 C CA . ARG A 1 234 ? -5.593 14.496 12.622 1.00 93.38 234 ARG A CA 1
ATOM 1820 C C . ARG A 1 234 ? -6.963 14.561 11.956 1.00 93.38 234 ARG A C 1
ATOM 1822 O O . ARG A 1 234 ? -7.951 14.810 12.640 1.00 93.38 234 ARG A O 1
ATOM 1829 N N . ASP A 1 235 ? -7.030 14.317 10.651 1.00 94.12 235 ASP A N 1
ATOM 1830 C CA . ASP A 1 235 ? -8.257 14.471 9.863 1.00 94.12 235 ASP A CA 1
ATOM 1831 C C . ASP A 1 235 ? -9.360 13.505 10.317 1.00 94.12 235 ASP A C 1
ATOM 1833 O O . ASP A 1 235 ? -10.541 13.862 10.321 1.00 94.12 235 ASP A O 1
ATOM 1837 N N . TYR A 1 236 ? -8.984 12.296 10.741 1.00 94.44 236 TYR A N 1
ATOM 1838 C CA . TYR A 1 236 ? -9.914 11.259 11.193 1.00 94.44 236 TYR A CA 1
ATOM 1839 C C . TYR A 1 236 ? -10.003 11.138 12.722 1.00 94.44 236 TYR A C 1
ATOM 1841 O O . TYR A 1 236 ? -10.705 10.259 13.211 1.00 94.44 236 TYR A O 1
ATOM 1849 N N . ASN A 1 237 ? -9.344 12.029 13.476 1.00 92.94 237 ASN A N 1
ATOM 1850 C CA . ASN A 1 237 ? -9.305 12.013 14.945 1.00 92.94 237 ASN A CA 1
ATOM 1851 C C . ASN A 1 237 ? -8.937 10.628 15.519 1.00 92.94 237 ASN A C 1
ATOM 1853 O O . ASN A 1 237 ? -9.587 10.106 16.427 1.00 92.94 237 ASN A O 1
ATOM 1857 N N . VAL A 1 238 ? -7.906 10.009 14.944 1.00 92.69 238 VAL A N 1
ATOM 1858 C CA . VAL A 1 238 ? -7.475 8.652 15.293 1.00 92.69 238 VAL A CA 1
ATOM 1859 C C . VAL A 1 238 ? -6.839 8.668 16.677 1.00 92.69 238 VAL A C 1
ATOM 1861 O O . VAL A 1 238 ? -5.813 9.311 16.897 1.00 92.69 238 VAL A O 1
ATOM 1864 N N . LYS A 1 239 ? -7.441 7.930 17.612 1.00 88.19 239 LYS A N 1
ATOM 1865 C CA . LYS A 1 239 ? -6.973 7.833 19.006 1.00 88.19 239 LYS A CA 1
ATOM 1866 C C . LYS A 1 239 ? -6.012 6.667 19.229 1.00 88.19 239 LYS A C 1
ATOM 1868 O O . LYS A 1 239 ? -5.196 6.716 20.145 1.00 88.19 239 LYS A O 1
ATOM 1873 N N . TYR A 1 240 ? -6.117 5.625 18.402 1.00 86.62 240 TYR A N 1
ATOM 1874 C CA . TYR A 1 240 ? -5.373 4.379 18.558 1.00 86.62 240 TYR A CA 1
ATOM 1875 C C . TYR A 1 240 ? -4.681 3.979 17.257 1.00 86.62 240 TYR A C 1
ATOM 1877 O O . TYR A 1 240 ? -5.276 4.011 16.179 1.00 86.62 240 TYR A O 1
ATOM 1885 N N . LEU A 1 241 ? -3.427 3.558 17.396 1.00 87.38 241 LEU A N 1
ATOM 1886 C CA . LEU A 1 241 ? -2.624 2.942 16.348 1.00 87.38 241 LEU A CA 1
ATOM 1887 C C . LEU A 1 241 ? -2.257 1.532 16.803 1.00 87.38 241 LEU A C 1
ATOM 1889 O O . LEU A 1 241 ? -1.752 1.361 17.912 1.00 87.38 241 LEU A O 1
ATOM 1893 N N . ILE A 1 242 ? -2.497 0.538 15.952 1.00 84.50 242 ILE A N 1
ATOM 1894 C CA . ILE A 1 242 ? -2.064 -0.842 16.191 1.00 84.50 242 ILE A CA 1
ATOM 1895 C C . ILE A 1 242 ? -1.117 -1.223 15.066 1.00 84.50 242 ILE A C 1
ATOM 1897 O O . ILE A 1 242 ? -1.549 -1.492 13.952 1.00 84.50 242 ILE A O 1
ATOM 1901 N N . PHE A 1 243 ? 0.177 -1.244 15.346 1.00 78.31 243 PHE A N 1
ATOM 1902 C CA . PHE A 1 243 ? 1.155 -1.652 14.347 1.00 78.31 243 PHE A CA 1
ATOM 1903 C C . PHE A 1 243 ? 1.017 -3.150 14.083 1.00 78.31 243 PHE A C 1
ATOM 1905 O O . PHE A 1 243 ? 1.009 -3.954 15.014 1.00 78.31 243 PHE A O 1
ATOM 1912 N N . GLY A 1 244 ? 0.853 -3.506 12.808 1.00 60.97 244 GLY A N 1
ATOM 1913 C CA . GLY A 1 244 ? 0.596 -4.888 12.390 1.00 60.97 244 GLY A CA 1
ATOM 1914 C C . GLY A 1 244 ? 1.814 -5.812 12.477 1.00 60.97 244 GLY A C 1
ATOM 1915 O O . GLY A 1 244 ? 1.669 -7.013 12.281 1.00 60.97 244 GLY A O 1
ATOM 1916 N N . ASP A 1 245 ? 2.997 -5.266 12.765 1.00 61.53 245 ASP A N 1
ATOM 1917 C CA . ASP A 1 245 ? 4.246 -6.011 12.911 1.00 61.53 245 ASP A CA 1
ATOM 1918 C C . ASP A 1 245 ? 4.907 -5.692 14.264 1.00 61.53 245 ASP A C 1
ATOM 1920 O O . ASP A 1 245 ? 4.691 -4.639 14.867 1.00 61.53 245 ASP A O 1
ATOM 1924 N N . THR A 1 246 ? 5.737 -6.614 14.737 1.00 51.62 246 THR A N 1
ATOM 1925 C CA . THR A 1 246 ? 6.537 -6.498 15.967 1.00 51.62 246 THR A CA 1
ATOM 1926 C C . THR A 1 246 ? 7.688 -5.496 15.846 1.00 51.62 246 THR A C 1
ATOM 1928 O O . THR A 1 246 ? 8.286 -5.122 16.854 1.00 51.62 246 THR A O 1
ATOM 1931 N N . GLN A 1 247 ? 8.000 -5.050 14.625 1.00 52.38 247 GLN A N 1
ATOM 1932 C CA . GLN A 1 247 ? 9.052 -4.080 14.341 1.00 52.38 247 GLN A CA 1
ATOM 1933 C C . GLN A 1 247 ? 8.451 -2.714 14.010 1.00 52.38 247 GLN A C 1
ATOM 1935 O O . GLN A 1 247 ? 7.856 -2.502 12.955 1.00 52.38 247 GLN A O 1
ATOM 1940 N N . LEU A 1 248 ? 8.643 -1.770 14.928 1.00 51.91 248 LEU A N 1
ATOM 1941 C CA . LEU A 1 248 ? 8.364 -0.358 14.708 1.00 51.91 248 LEU A CA 1
ATOM 1942 C C . LEU A 1 248 ? 9.597 0.285 14.076 1.00 51.91 248 LEU A C 1
ATOM 1944 O O . LEU A 1 248 ? 10.652 0.329 14.706 1.00 51.91 248 LEU A O 1
ATOM 1948 N N . ASN A 1 249 ? 9.467 0.832 12.866 1.00 50.22 249 ASN A N 1
ATOM 1949 C CA . ASN A 1 249 ? 10.474 1.760 12.357 1.00 50.22 249 ASN A CA 1
ATOM 1950 C C . ASN A 1 249 ? 10.310 3.103 13.092 1.00 50.22 249 ASN A C 1
ATOM 1952 O O . ASN A 1 249 ? 9.503 3.952 12.721 1.00 50.22 249 ASN A O 1
ATOM 1956 N N . GLY A 1 250 ? 11.068 3.253 14.177 1.00 38.91 250 GLY A N 1
ATOM 1957 C CA . GLY A 1 250 ? 11.337 4.490 14.911 1.00 38.91 250 GLY A CA 1
ATOM 1958 C C . GLY A 1 250 ? 12.546 4.226 15.816 1.00 38.91 250 GLY A C 1
ATOM 1959 O O . GLY A 1 250 ? 12.592 3.196 16.475 1.00 38.91 250 GLY A O 1
ATOM 1960 N N . ALA A 1 251 ? 13.581 5.060 15.877 1.00 42.75 251 ALA A N 1
ATOM 1961 C CA . ALA A 1 251 ? 13.540 6.515 15.966 1.00 42.75 251 ALA A CA 1
ATOM 1962 C C . ALA A 1 251 ? 14.841 7.169 15.399 1.00 42.75 251 ALA A C 1
ATOM 1964 O O . ALA A 1 251 ? 15.559 6.514 14.649 1.00 42.75 251 ALA A O 1
ATOM 1965 N N . PRO A 1 252 ? 15.092 8.468 15.661 1.00 49.53 252 PRO A N 1
ATOM 1966 C CA . PRO A 1 252 ? 15.283 9.562 14.711 1.00 49.53 252 PRO A CA 1
ATOM 1967 C C . PRO A 1 252 ? 16.782 9.880 14.558 1.00 49.53 252 PRO A C 1
ATOM 1969 O O . PRO A 1 252 ? 17.618 9.095 14.981 1.00 49.53 252 PRO A O 1
ATOM 1972 N N . ASP A 1 253 ? 17.150 11.027 13.997 1.00 43.03 253 ASP A N 1
ATOM 1973 C CA . ASP A 1 253 ? 18.521 11.549 14.016 1.00 43.03 253 ASP A CA 1
ATOM 1974 C C . ASP A 1 253 ? 19.241 11.352 15.372 1.00 43.03 253 ASP A C 1
ATOM 1976 O O . ASP A 1 253 ? 19.077 12.159 16.292 1.00 43.03 253 ASP A O 1
ATOM 1980 N N . ARG A 1 254 ? 20.026 10.270 15.492 1.00 33.53 254 ARG A N 1
ATOM 1981 C CA . ARG A 1 254 ? 21.353 10.130 16.125 1.00 33.53 254 ARG A CA 1
ATOM 1982 C C . ARG A 1 254 ? 21.698 8.641 16.352 1.00 33.53 254 ARG A C 1
ATOM 1984 O O . ARG A 1 254 ? 20.848 7.920 16.871 1.00 33.53 254 ARG A O 1
ATOM 1991 N N . PRO A 1 255 ? 22.922 8.201 15.990 1.00 38.12 255 PRO A N 1
ATOM 1992 C CA . PRO A 1 255 ? 23.473 6.907 16.401 1.00 38.12 255 PRO A CA 1
ATOM 1993 C C . PRO A 1 255 ? 23.703 6.822 17.916 1.00 38.12 255 PRO A C 1
ATOM 1995 O O . PRO A 1 255 ? 23.857 7.890 18.560 1.00 38.12 255 PRO A O 1
#

Foldseek 3Di:
DPPPPVVVVVVVVVVVVVVVVVVVVVCVVCVVVVVPPDDQAEDELVVLVVVCVVVVHDSVVVVVVCVVVPHQAYEFEFDKLVNCVVVVQKDKDFLLCVQVCCVVPPVVVNVQVCVQCPPPDADSRWMKIKGLDPVVLVLCVVQCVQQADCNQKTWDDDPSMIMITGRFPFFWDFDDDPVPDPPDDGDTHGMAGRGTDVVVLVVCVVVNHAYEYAYEDRRHPHNSCVVVVVVSCVVSVHPHYDHPDPDDPDDDPDD

Secondary structure (DSSP, 8-state):
--SHHHHHHHHHHHHHHHHHHHHHHHHHHHHHHHH------EEEHHHHHHHHHHTT--HHHHHHHHHHTT--EEEEEPEEHHHHHHTTS-EEEEHHHHHHHHHHH-HHHHHHHHHHHTT----TT-EEEEE--HHHHHHHHHHHHHHS-TTTEEEEEETTEEEEEE-S-PEEEEEE--TT-TTSPPEEEEE-EEE--HHHHHHHHHTTPEEEEE------S--HHHHHHHHHHHHTT--EE--SSS------S--

pLDDT: mean 85.3, std 13.68, range [33.53, 97.75]